Protein AF-A0A482VTW7-F1 (afdb_monomer_lite)

Foldseek 3Di:
DDDDPDPDDDPVNVVVCVVVDDPPQDDPDPPVSVVVVVVVCVVPDDDPDDDDDDDCVCVVVCCVPPPDLDADDLVRLLVVLCVLCPPVPDDSVVLSVLLSVLCVLQVVPPQDRNVVLSVLSSVLCVVPVVVCVVCSPANHAVLVSLVVSLVVLLVVLCVVVVVDPDPDPVVVVVSVVLSVLLLVLLLLLLCQQQDDPVLCVVQVNDNPVCPVSNVVSVSSVQFVAADPVRRTHGPDNLSSLSSPLVVCLVCCVPRVVSCVVPCPDPSNVSSVLSNQCVVCVVPSLSSCVSSVVVVSNVVVVVVVVVVCVVVPPPDPDD

pLDDT: mean 79.57, std 16.92, range [33.12, 98.25]

Sequence (318 aa):
MYRSKHHFVDEMQLFDYENDNDINLITGEPGMGKSILMKKFKNNYFPTFWTILIIVKHHSQYFEEENPIIPFDVDQQRIYIEKRLCGMKKSLNEISAKIRNYITNVQYNDILGIPLQIFMLTELFIQNPEKYEILLKDLFSVAKLFEHFVDEKFNIYFKEKAELMADNNQRKAIIKDIKARRLNSHEYAALVAIFDVKTLKELKIEYEQKFEEIEECFAIGIIIGLTEEKKNKFLHQSYAEYFVATYFRKNLETIGDKIEKIIFQDRFRNIRFMFDQLLADDSLPHLAVIYKNLDIAKTKQEETFYTSHVHGVQDIRF

Secondary structure (DSSP, 8-state):
----SSS---HHHHHHTGGG-------SSTTTHHHHHHHHHHHH---S-------GGGHHHHHHHH---PPPPHHHHHHHHHHHTTT-SS-HHHHHHHHHHHHHHHTT-TTS-HHHHHHHHHHHHHH-HHHHGGGGTS---HHHHHHHHHHHHHHHHHHHHH------HHHHHHHHHHHHHHHHHHHHHHHHHHS-HHHHHHTT---GGGHHHHHGGGGGSSEEEE-TTS-EEESSHHHHHHHHHHHHHHTHHHHHHHHHHHHTSGGGHHHHHHHHHHHSTT-HHHHHHHTT-HHHHHHHHHHHHHHHHHTT------

Structure (mmCIF, N/CA/C/O backbone):
data_AF-A0A482VTW7-F1
#
_entry.id   AF-A0A482VTW7-F1
#
loop_
_atom_site.group_PDB
_atom_site.id
_atom_site.type_symbol
_atom_site.label_atom_id
_atom_site.label_alt_id
_atom_site.label_comp_id
_atom_site.label_asym_id
_atom_site.label_entity_id
_atom_site.label_seq_id
_atom_site.pdbx_PDB_ins_code
_atom_site.Cartn_x
_atom_site.Cartn_y
_atom_site.Cartn_z
_atom_site.occupancy
_atom_site.B_iso_or_equiv
_atom_site.auth_seq_id
_atom_site.auth_comp_id
_atom_site.auth_asym_id
_atom_site.auth_atom_id
_atom_site.pdbx_PDB_model_num
ATOM 1 N N . MET A 1 1 ? -12.026 41.309 -12.505 1.00 50.81 1 MET A N 1
ATOM 2 C CA . MET A 1 1 ? -10.943 41.841 -11.640 1.00 50.81 1 MET A CA 1
ATOM 3 C C . MET A 1 1 ? -11.411 43.150 -11.038 1.00 50.81 1 MET A C 1
ATOM 5 O O . MET A 1 1 ? -11.345 44.195 -11.681 1.00 50.81 1 MET A O 1
ATOM 9 N N . TYR A 1 2 ? -11.949 43.057 -9.829 1.00 47.47 2 TYR A N 1
ATOM 10 C CA . TYR A 1 2 ? -12.430 44.198 -9.065 1.00 47.47 2 TYR A CA 1
ATOM 11 C C . TYR A 1 2 ? -11.275 45.130 -8.654 1.00 47.47 2 TYR A C 1
ATOM 13 O O . TYR A 1 2 ? -10.186 44.678 -8.295 1.00 47.47 2 TYR A O 1
ATOM 21 N N . ARG A 1 3 ? -11.503 46.448 -8.714 1.00 50.44 3 ARG A N 1
ATOM 22 C CA . ARG A 1 3 ? -10.559 47.476 -8.252 1.00 50.44 3 ARG A CA 1
ATOM 23 C C . ARG A 1 3 ? -11.303 48.449 -7.348 1.00 50.44 3 ARG A C 1
ATOM 25 O O . ARG A 1 3 ? -12.044 49.300 -7.839 1.00 50.44 3 ARG A O 1
ATOM 32 N N . SER A 1 4 ? -11.084 48.341 -6.040 1.00 50.59 4 SER A N 1
ATOM 33 C CA . SER A 1 4 ? -11.634 49.307 -5.090 1.00 50.59 4 SER A CA 1
ATOM 34 C C . SER A 1 4 ? -11.051 50.699 -5.348 1.00 50.59 4 SER A C 1
ATOM 36 O O . SER A 1 4 ? -9.849 50.857 -5.576 1.00 50.59 4 SER A O 1
ATOM 38 N N . LYS A 1 5 ? -11.909 51.724 -5.312 1.00 48.06 5 LYS A N 1
ATOM 39 C CA . LYS A 1 5 ? -11.488 53.136 -5.336 1.00 48.06 5 LYS A CA 1
ATOM 40 C C . LYS A 1 5 ? -10.911 53.584 -3.987 1.00 48.06 5 LYS A C 1
ATOM 42 O O . LYS A 1 5 ? -10.237 54.610 -3.919 1.00 48.06 5 LYS A O 1
ATOM 47 N N . HIS A 1 6 ? -11.151 52.813 -2.928 1.00 48.41 6 HIS A N 1
ATOM 48 C CA . HIS A 1 6 ? -10.631 53.051 -1.590 1.00 48.41 6 HIS A CA 1
ATOM 49 C C . HIS A 1 6 ? -9.460 52.101 -1.320 1.00 48.41 6 HIS A C 1
ATOM 51 O O . HIS A 1 6 ? -9.497 50.930 -1.685 1.00 48.41 6 HIS A O 1
ATOM 57 N N . HIS A 1 7 ? -8.386 52.620 -0.720 1.00 44.81 7 HIS A N 1
ATOM 58 C CA . HIS A 1 7 ? -7.090 51.932 -0.603 1.00 44.81 7 HIS A CA 1
ATOM 59 C C . HIS A 1 7 ? -7.094 50.747 0.380 1.00 44.81 7 HIS A C 1
ATOM 61 O O . HIS A 1 7 ? -6.061 50.118 0.583 1.00 44.81 7 HIS A O 1
ATOM 67 N N . PHE A 1 8 ? -8.246 50.440 0.975 1.00 50.84 8 PHE A N 1
ATOM 68 C CA . PHE A 1 8 ? -8.446 49.351 1.915 1.00 50.84 8 PHE A CA 1
ATOM 69 C C . PHE A 1 8 ? -9.792 48.696 1.602 1.00 50.84 8 PHE A C 1
ATOM 71 O O . PHE A 1 8 ? -10.786 49.390 1.384 1.00 50.84 8 PHE A O 1
ATOM 78 N N . VAL A 1 9 ? -9.786 47.371 1.527 1.00 54.81 9 VAL A N 1
ATOM 79 C CA . VAL A 1 9 ? -10.966 46.510 1.419 1.00 54.81 9 VAL A CA 1
ATOM 80 C C . VAL A 1 9 ? -10.892 45.611 2.643 1.00 54.81 9 VAL A C 1
ATOM 82 O O . VAL A 1 9 ? -9.812 45.081 2.922 1.00 54.81 9 VAL A O 1
ATOM 85 N N . ASP A 1 10 ? -11.972 45.512 3.411 1.00 55.84 10 ASP A N 1
ATOM 86 C CA . ASP A 1 10 ? -11.994 44.584 4.542 1.00 55.84 10 ASP A CA 1
ATOM 87 C C . ASP A 1 10 ? -12.135 43.130 4.054 1.00 55.84 10 ASP A C 1
ATOM 89 O O . ASP A 1 10 ? -12.487 42.867 2.904 1.00 55.84 10 ASP A O 1
ATOM 93 N N . GLU A 1 11 ? -11.791 42.170 4.909 1.00 49.25 11 GLU A N 1
ATOM 94 C CA . GLU A 1 11 ? -11.801 40.752 4.540 1.00 49.25 11 GLU A CA 1
ATOM 95 C C . GLU A 1 11 ? -13.206 40.246 4.175 1.00 49.25 11 GLU A C 1
ATOM 97 O O . GLU A 1 11 ? -13.330 39.414 3.283 1.00 49.25 11 GLU A O 1
ATOM 102 N N . MET A 1 12 ? -14.267 40.784 4.787 1.00 58.88 12 MET A N 1
ATOM 103 C CA . MET A 1 12 ? -15.650 40.383 4.496 1.00 58.88 12 MET A CA 1
ATOM 104 C C . MET A 1 12 ? -16.095 40.880 3.118 1.00 58.88 12 MET A C 1
ATOM 106 O O . MET A 1 12 ? -16.698 40.130 2.354 1.00 58.88 12 MET A O 1
ATOM 110 N N . GLN A 1 13 ? -15.683 42.091 2.744 1.00 60.47 13 GLN A N 1
ATOM 111 C CA . GLN A 1 13 ? -15.916 42.663 1.421 1.00 60.47 13 GLN A CA 1
ATOM 112 C C . GLN A 1 13 ? -15.246 41.859 0.305 1.00 60.47 13 GLN A C 1
ATOM 114 O O . GLN A 1 13 ? -15.704 41.935 -0.827 1.00 60.47 13 GLN A O 1
ATOM 119 N N . LEU A 1 14 ? -14.175 41.098 0.569 1.00 57.88 14 LEU A N 1
ATOM 120 C CA . LEU A 1 14 ? -13.576 40.226 -0.452 1.00 57.88 14 LEU A CA 1
ATOM 121 C C . LEU A 1 14 ? -14.521 39.092 -0.869 1.00 57.88 14 LEU A C 1
ATOM 123 O O . LEU A 1 14 ? -14.536 38.736 -2.047 1.00 57.88 14 LEU A O 1
ATOM 127 N N . PHE A 1 15 ? -15.311 38.561 0.067 1.00 57.72 15 PHE A N 1
ATOM 128 C CA . PHE A 1 15 ? -16.265 37.480 -0.194 1.00 57.72 15 PHE A CA 1
ATOM 129 C C . PHE A 1 15 ? -17.523 37.974 -0.917 1.00 57.72 15 PHE A C 1
ATOM 131 O O . PHE A 1 15 ? -18.073 37.256 -1.746 1.00 57.72 15 PHE A O 1
ATOM 138 N N . ASP A 1 16 ? -17.925 39.230 -0.707 1.00 64.81 16 ASP A N 1
ATOM 139 C CA . ASP A 1 16 ? -19.071 39.825 -1.412 1.00 64.81 16 ASP A CA 1
ATOM 140 C C . ASP A 1 16 ? -18.863 39.923 -2.939 1.00 64.81 16 ASP A C 1
ATOM 142 O O . ASP A 1 16 ? -19.831 40.012 -3.695 1.00 64.81 16 ASP A O 1
ATOM 146 N N . TYR A 1 17 ? -17.609 39.871 -3.411 1.00 59.81 17 TYR A N 1
ATOM 147 C CA . TYR A 1 17 ? -17.255 39.896 -4.837 1.00 59.81 17 TYR A CA 1
ATOM 148 C C . TYR A 1 17 ? -16.836 38.526 -5.397 1.00 59.81 17 TYR A C 1
ATOM 150 O O . TYR A 1 17 ? -16.181 38.483 -6.444 1.00 59.81 17 TYR A O 1
ATOM 158 N N . GLU A 1 18 ? -17.153 37.418 -4.719 1.00 56.44 18 GLU A N 1
ATOM 159 C CA . GLU A 1 18 ? -16.765 36.060 -5.140 1.00 56.44 18 GLU A CA 1
ATOM 160 C C . GLU A 1 18 ? -17.233 35.751 -6.575 1.00 56.44 18 GLU A C 1
ATOM 162 O O . GLU A 1 18 ? -16.428 35.338 -7.405 1.00 56.44 18 GLU A O 1
ATOM 167 N N . ASN A 1 19 ? -18.473 36.112 -6.923 1.00 57.09 19 ASN A N 1
ATOM 168 C CA . ASN A 1 19 ? -19.051 35.868 -8.255 1.00 57.09 19 ASN A CA 1
ATOM 169 C C . ASN A 1 19 ? -18.478 36.755 -9.386 1.00 57.09 19 ASN A C 1
ATOM 171 O O . ASN A 1 19 ? -18.694 36.469 -10.561 1.00 57.09 19 ASN A O 1
ATOM 175 N N . ASP A 1 20 ? -17.758 37.834 -9.056 1.00 56.31 20 ASP A N 1
ATOM 176 C CA . ASP A 1 20 ? -17.207 38.795 -10.031 1.00 56.31 20 ASP A CA 1
ATOM 177 C C . ASP A 1 20 ? -15.690 38.611 -10.271 1.00 56.31 20 ASP A C 1
ATOM 179 O O . ASP A 1 20 ? -15.070 39.324 -11.082 1.00 56.31 20 ASP A O 1
ATOM 183 N N . ASN A 1 21 ? -15.053 37.683 -9.545 1.00 54.56 21 ASN A N 1
ATOM 184 C CA . ASN A 1 21 ? -13.596 37.528 -9.485 1.00 54.56 21 ASN A CA 1
ATOM 185 C C . ASN A 1 21 ? -13.095 36.123 -9.849 1.00 54.56 21 ASN A C 1
ATOM 187 O O . ASN A 1 21 ? -12.053 35.692 -9.352 1.00 54.56 21 ASN A O 1
ATOM 191 N N . ASP A 1 22 ? -13.745 35.464 -10.803 1.00 49.66 22 ASP A N 1
ATOM 192 C CA . ASP A 1 22 ? -13.269 34.191 -11.344 1.00 49.66 22 ASP A CA 1
ATOM 193 C C . ASP A 1 22 ? -12.003 34.373 -12.193 1.00 49.66 22 ASP A C 1
ATOM 195 O O . ASP A 1 22 ? -12.027 34.543 -13.415 1.00 49.66 22 ASP A O 1
ATOM 199 N N . ILE A 1 23 ? -10.844 34.327 -11.538 1.00 51.16 23 ILE A N 1
ATOM 200 C CA . ILE A 1 23 ? -9.582 34.023 -12.207 1.00 51.16 23 ILE A CA 1
ATOM 201 C C . ILE A 1 23 ? -9.289 32.547 -11.958 1.00 51.16 23 ILE A C 1
ATOM 203 O O . ILE A 1 23 ? -8.626 32.181 -10.989 1.00 51.16 23 ILE A O 1
ATOM 207 N N . ASN A 1 24 ? -9.741 31.700 -12.881 1.00 44.00 24 ASN A N 1
ATOM 208 C CA . ASN A 1 24 ? -9.327 30.302 -12.928 1.00 44.00 24 ASN A CA 1
ATOM 209 C C . ASN A 1 24 ? -7.842 30.226 -13.302 1.00 44.00 24 ASN A C 1
ATOM 211 O O . ASN A 1 24 ? -7.451 30.436 -14.455 1.00 44.00 24 ASN A O 1
ATOM 215 N N . LEU A 1 25 ? -6.990 29.967 -12.310 1.00 46.44 25 LEU A N 1
ATOM 216 C CA . LEU A 1 25 ? -5.557 29.807 -12.513 1.00 46.44 25 LEU A CA 1
ATOM 217 C C . LEU A 1 25 ? -5.219 28.333 -12.763 1.00 46.44 25 LEU A C 1
ATOM 219 O O . LEU A 1 25 ? -4.811 27.613 -11.857 1.00 46.44 25 LEU A O 1
ATOM 223 N N . ILE A 1 26 ? -5.361 27.882 -14.007 1.00 42.56 26 ILE A N 1
ATOM 224 C CA . ILE A 1 26 ? -4.923 26.540 -14.403 1.00 42.56 26 ILE A CA 1
ATOM 225 C C . ILE A 1 26 ? -3.421 26.600 -14.690 1.00 42.56 26 ILE A C 1
ATOM 227 O O . ILE A 1 26 ? -2.976 27.274 -15.622 1.00 42.56 26 ILE A O 1
ATOM 231 N N . THR A 1 27 ? -2.616 25.919 -13.877 1.00 42.25 27 THR A N 1
ATOM 232 C CA . THR A 1 27 ? -1.160 25.871 -14.055 1.00 42.25 27 THR A CA 1
ATOM 233 C C . THR A 1 27 ? -0.772 24.485 -14.547 1.00 42.25 27 THR A C 1
ATOM 235 O O . THR A 1 27 ? -0.817 23.530 -13.779 1.00 42.25 27 THR A O 1
ATOM 238 N N . GLY A 1 28 ? -0.388 24.378 -15.820 1.00 33.12 28 GLY A N 1
ATOM 239 C CA . GLY A 1 28 ? -0.027 23.099 -16.445 1.00 33.12 28 GLY A CA 1
ATOM 240 C C . GLY A 1 28 ? 1.242 22.443 -15.886 1.00 33.12 28 GLY A C 1
ATOM 241 O O . GLY A 1 28 ? 1.443 21.255 -16.100 1.00 33.12 28 GLY A O 1
ATOM 242 N N . GLU A 1 29 ? 2.082 23.181 -15.147 1.00 41.81 29 GLU A N 1
ATOM 243 C CA . GLU A 1 29 ? 3.309 22.646 -14.545 1.00 41.81 29 GLU A CA 1
ATOM 244 C C . GLU A 1 29 ? 3.496 23.095 -13.079 1.00 41.81 29 GLU A C 1
ATOM 246 O O . GLU A 1 29 ? 3.458 24.305 -12.792 1.00 41.81 29 GLU A O 1
ATOM 251 N N . PRO A 1 30 ? 3.751 22.156 -12.139 1.00 43.28 30 PRO A N 1
ATOM 252 C CA . PRO A 1 30 ? 4.074 22.474 -10.751 1.00 43.28 30 PRO A CA 1
ATOM 253 C C . PRO A 1 30 ? 5.281 23.418 -10.659 1.00 43.28 30 PRO A C 1
ATOM 255 O O . PRO A 1 30 ? 6.341 23.155 -11.220 1.00 43.28 30 PRO A O 1
ATOM 258 N N . GLY A 1 31 ? 5.128 24.530 -9.937 1.00 48.03 31 GLY A N 1
ATOM 259 C CA . GLY A 1 31 ? 6.205 25.497 -9.682 1.00 48.03 31 GLY A CA 1
ATOM 260 C C . GLY A 1 31 ? 6.302 26.672 -10.665 1.00 48.03 31 GLY A C 1
ATOM 261 O O . GLY A 1 31 ? 6.864 27.706 -10.303 1.00 48.03 31 GLY A O 1
ATOM 262 N N . MET A 1 32 ? 5.695 26.597 -11.857 1.00 47.69 32 MET A N 1
ATOM 263 C CA . MET A 1 32 ? 5.722 27.706 -12.832 1.00 47.69 32 MET A CA 1
ATOM 264 C C . MET A 1 32 ? 4.547 28.680 -12.704 1.00 47.69 32 MET A C 1
ATOM 266 O O . MET A 1 32 ? 4.688 29.866 -13.021 1.00 47.69 32 MET A O 1
ATOM 270 N N . GLY A 1 33 ? 3.410 28.212 -12.184 1.00 61.19 33 GLY A N 1
ATOM 271 C CA . GLY A 1 33 ? 2.190 29.009 -12.046 1.00 61.19 33 GLY A CA 1
ATOM 272 C C . GLY A 1 33 ? 2.385 30.317 -11.283 1.00 61.19 33 GLY A C 1
ATOM 273 O O . GLY A 1 33 ? 1.955 31.377 -11.733 1.00 61.19 33 GLY A O 1
ATOM 274 N N . LYS A 1 34 ? 3.136 30.260 -10.177 1.00 63.44 34 LYS A N 1
ATOM 275 C CA . LYS A 1 34 ? 3.455 31.424 -9.343 1.00 63.44 34 LYS A CA 1
ATOM 276 C C . LYS A 1 34 ? 4.232 32.487 -10.124 1.00 63.44 34 LYS A C 1
ATOM 278 O O . LYS A 1 34 ? 3.865 33.655 -10.100 1.00 63.44 34 LYS A O 1
ATOM 283 N N . SER A 1 35 ? 5.287 32.101 -10.840 1.00 63.69 35 SER A N 1
ATOM 284 C CA . SER A 1 35 ? 6.145 33.047 -11.568 1.00 63.69 35 SER A CA 1
ATOM 285 C C . SER A 1 35 ? 5.424 33.694 -12.751 1.00 63.69 35 SER A C 1
ATOM 287 O O . SER A 1 35 ? 5.572 34.896 -12.975 1.00 63.69 35 SER A O 1
ATOM 289 N N . ILE A 1 36 ? 4.605 32.924 -13.476 1.00 66.25 36 ILE A N 1
ATOM 290 C CA . ILE A 1 36 ? 3.793 33.430 -14.593 1.00 66.25 36 ILE A CA 1
ATOM 291 C C . ILE A 1 36 ? 2.720 34.395 -14.080 1.00 66.25 36 ILE A C 1
ATOM 293 O O . ILE A 1 36 ? 2.592 35.499 -14.615 1.00 66.25 36 ILE A O 1
ATOM 297 N N . LEU A 1 37 ? 2.008 34.021 -13.012 1.00 69.19 37 LEU A N 1
ATOM 298 C CA . LEU A 1 37 ? 1.004 34.870 -12.370 1.00 69.19 37 LEU A CA 1
ATOM 299 C C . LEU A 1 37 ? 1.618 36.192 -11.895 1.00 69.19 37 LEU A C 1
ATOM 301 O O . LEU A 1 37 ? 1.132 37.267 -12.244 1.00 69.19 37 LEU A O 1
ATOM 305 N N . MET A 1 38 ? 2.748 36.124 -11.189 1.00 69.56 38 MET A N 1
ATOM 306 C CA . MET A 1 38 ? 3.453 37.310 -10.697 1.00 69.56 38 MET A CA 1
ATOM 307 C C . MET A 1 38 ? 3.978 38.196 -11.833 1.00 69.56 38 MET A C 1
ATOM 309 O O . MET A 1 38 ? 3.925 39.420 -11.724 1.00 69.56 38 MET A O 1
ATOM 313 N N . LYS A 1 39 ? 4.464 37.615 -12.940 1.00 72.94 39 LYS A N 1
ATOM 314 C CA . LYS A 1 39 ? 4.909 38.378 -14.120 1.00 72.94 39 LYS A CA 1
ATOM 315 C C . LYS A 1 39 ? 3.736 39.087 -14.800 1.00 72.94 39 LYS A C 1
ATOM 317 O O . LYS A 1 39 ? 3.859 40.252 -15.169 1.00 72.94 39 LYS A O 1
ATOM 322 N N . LYS A 1 40 ? 2.588 38.413 -14.918 1.00 71.31 40 LYS A N 1
ATOM 323 C CA . LYS A 1 40 ? 1.358 38.994 -15.474 1.00 71.31 40 LYS A CA 1
ATOM 324 C C . LYS A 1 40 ? 0.831 40.130 -14.596 1.00 71.31 40 LYS A C 1
ATOM 326 O O . LYS A 1 40 ? 0.420 41.153 -15.137 1.00 71.31 40 LYS A O 1
ATOM 331 N N . PHE A 1 41 ? 0.898 39.984 -13.271 1.00 69.19 41 PHE A N 1
ATOM 332 C CA . PHE A 1 41 ? 0.524 41.054 -12.349 1.00 69.19 41 PHE A CA 1
ATOM 333 C C . PHE A 1 41 ? 1.461 42.263 -12.437 1.00 69.19 41 PHE A C 1
ATOM 335 O O . PHE A 1 41 ? 0.973 43.379 -12.580 1.00 69.19 41 PHE A O 1
ATOM 342 N N . LYS A 1 42 ? 2.784 42.045 -12.450 1.00 71.94 42 LYS A N 1
ATOM 343 C CA . LYS A 1 42 ? 3.793 43.115 -12.581 1.00 71.94 42 LYS A CA 1
ATOM 344 C C . LYS A 1 42 ? 3.671 43.924 -13.873 1.00 71.94 42 LYS A C 1
ATOM 346 O O . LYS A 1 42 ? 3.884 45.128 -13.851 1.00 71.94 42 LYS A O 1
ATOM 351 N N . ASN A 1 43 ? 3.369 43.265 -14.990 1.00 76.00 43 ASN A N 1
ATOM 352 C CA . ASN A 1 43 ? 3.354 43.922 -16.299 1.00 76.00 43 ASN A CA 1
ATOM 353 C C . ASN A 1 43 ? 2.063 44.701 -16.576 1.00 76.00 43 ASN A C 1
ATOM 355 O O . ASN A 1 43 ? 2.092 45.656 -17.344 1.00 76.00 43 ASN A O 1
ATOM 359 N N . ASN A 1 44 ? 0.940 44.280 -15.989 1.00 69.25 44 ASN A N 1
ATOM 360 C CA . ASN A 1 44 ? -0.376 44.826 -16.327 1.00 69.25 44 ASN A CA 1
ATOM 361 C C . ASN A 1 44 ? -0.965 45.728 -15.237 1.00 69.25 44 ASN A C 1
ATOM 363 O O . ASN A 1 44 ? -1.941 46.431 -15.494 1.00 69.25 44 ASN A O 1
ATOM 367 N N . TYR A 1 45 ? -0.397 45.720 -14.028 1.00 63.44 45 TYR A N 1
ATOM 368 C CA . TYR A 1 45 ? -0.928 46.476 -12.901 1.00 63.44 45 TYR A CA 1
ATOM 369 C C . TYR A 1 45 ? 0.205 47.126 -12.105 1.00 63.44 45 TYR A C 1
ATOM 371 O O . TYR A 1 45 ? 1.189 46.477 -11.762 1.00 63.44 45 TYR A O 1
ATOM 379 N N . PHE A 1 46 ? 0.022 48.396 -11.739 1.00 58.22 46 PHE A N 1
ATOM 380 C CA . PHE A 1 46 ? 0.891 49.109 -10.801 1.00 58.22 46 PHE A CA 1
ATOM 381 C C . PHE A 1 46 ? 0.225 49.210 -9.421 1.00 58.22 46 PHE A C 1
ATOM 383 O O . PHE A 1 46 ? -0.576 50.124 -9.206 1.00 58.22 46 PHE A O 1
ATOM 390 N N . PRO A 1 47 ? 0.522 48.292 -8.486 1.00 56.66 47 PRO A N 1
ATOM 391 C CA . PRO A 1 47 ? 0.234 48.554 -7.081 1.00 56.66 47 PRO A CA 1
ATOM 392 C C . PRO A 1 47 ? 1.421 48.263 -6.151 1.00 56.66 47 PRO A C 1
ATOM 394 O O . PRO A 1 47 ? 2.348 47.522 -6.474 1.00 56.66 47 PRO A O 1
ATOM 397 N N . THR A 1 48 ? 1.352 48.843 -4.956 1.00 59.78 48 THR A N 1
ATOM 398 C CA . THR A 1 48 ? 2.286 48.641 -3.841 1.00 59.78 48 THR A CA 1
ATOM 399 C C . THR A 1 48 ? 2.052 47.330 -3.069 1.00 59.78 48 THR A C 1
ATOM 401 O O . THR A 1 48 ? 2.939 46.929 -2.321 1.00 59.78 48 THR A O 1
ATOM 404 N N . PHE A 1 49 ? 0.920 46.629 -3.258 1.00 54.84 49 PHE A N 1
ATOM 405 C CA . PHE A 1 49 ? 0.641 45.298 -2.684 1.00 54.84 49 PHE A CA 1
ATOM 406 C C . PHE A 1 49 ? -0.430 44.514 -3.477 1.00 54.84 49 PHE A C 1
ATOM 408 O O . PHE A 1 49 ? -1.283 45.109 -4.137 1.00 54.84 49 PHE A O 1
ATOM 415 N N . TRP A 1 50 ? -0.385 43.176 -3.400 1.00 61.31 50 TRP A N 1
ATOM 416 C CA . TRP A 1 50 ? -1.389 42.249 -3.944 1.00 61.31 50 TRP A CA 1
ATOM 417 C C . TRP A 1 50 ? -1.838 41.271 -2.854 1.00 61.31 50 TRP A C 1
ATOM 419 O O . TRP A 1 50 ? -0.988 40.687 -2.183 1.00 61.31 50 TRP A O 1
ATOM 429 N N . THR A 1 51 ? -3.145 41.031 -2.745 1.00 54.22 51 THR A N 1
ATOM 430 C CA . THR A 1 51 ? -3.715 39.950 -1.927 1.00 54.22 51 THR A CA 1
ATOM 431 C C . THR A 1 51 ? -4.320 38.915 -2.866 1.00 54.22 51 THR A C 1
ATOM 433 O O . THR A 1 51 ? -5.127 39.262 -3.726 1.00 54.22 51 THR A O 1
ATOM 436 N N . ILE A 1 52 ? -3.897 37.658 -2.738 1.00 63.12 52 ILE A N 1
ATOM 437 C CA . ILE A 1 52 ? -4.410 36.537 -3.533 1.00 63.12 52 ILE A CA 1
ATOM 438 C C . ILE A 1 52 ? -5.098 35.586 -2.561 1.00 63.12 52 ILE A C 1
ATOM 440 O O . ILE A 1 52 ? -4.430 34.975 -1.728 1.00 63.12 52 ILE A O 1
ATOM 444 N N . LEU A 1 53 ? -6.419 35.466 -2.674 1.00 54.41 53 LEU A N 1
ATOM 445 C CA . LEU A 1 53 ? -7.192 34.462 -1.954 1.00 54.41 53 LEU A CA 1
ATOM 446 C C . LEU A 1 53 ? -7.214 33.183 -2.796 1.00 54.41 53 LEU A C 1
ATOM 448 O O . LEU A 1 53 ? -7.722 33.184 -3.914 1.00 54.41 53 LEU A O 1
ATOM 452 N N . ILE A 1 54 ? -6.618 32.105 -2.286 1.00 59.22 54 ILE A N 1
ATOM 453 C CA . ILE A 1 54 ? -6.637 30.794 -2.944 1.00 59.22 54 ILE A CA 1
ATOM 454 C C . ILE A 1 54 ? -7.660 29.930 -2.216 1.00 59.22 54 ILE A C 1
ATOM 456 O O . ILE A 1 54 ? -7.391 29.418 -1.129 1.00 59.22 54 ILE A O 1
ATOM 460 N N . ILE A 1 55 ? -8.833 29.758 -2.822 1.00 52.31 55 ILE A N 1
ATOM 461 C CA . ILE A 1 55 ? -9.886 28.897 -2.285 1.00 52.31 55 ILE A CA 1
ATOM 462 C C . ILE A 1 55 ? -9.619 27.465 -2.759 1.00 52.31 55 ILE A C 1
ATOM 464 O O . ILE A 1 55 ? -10.001 27.056 -3.850 1.00 52.31 55 ILE A O 1
ATOM 468 N N . VAL A 1 56 ? -8.922 26.685 -1.929 1.00 51.56 56 VAL A N 1
ATOM 469 C CA . VAL A 1 56 ? -8.542 25.292 -2.249 1.00 51.56 56 VAL A CA 1
ATOM 470 C C . VAL A 1 56 ? -9.737 24.330 -2.142 1.00 51.56 56 VAL A C 1
ATOM 472 O O . VAL A 1 56 ? -9.672 23.209 -2.641 1.00 51.56 56 VAL A O 1
ATOM 475 N N . LYS A 1 57 ? -10.847 24.763 -1.524 1.00 46.03 57 LYS A N 1
ATOM 476 C CA . LYS A 1 57 ? -12.025 23.922 -1.251 1.00 46.03 57 LYS A CA 1
ATOM 477 C C . LYS A 1 57 ? -12.652 23.306 -2.507 1.00 46.03 57 LYS A C 1
ATOM 479 O O . LYS A 1 57 ? -13.057 22.153 -2.451 1.00 46.03 57 LYS A O 1
ATOM 484 N N . HIS A 1 58 ? -12.644 24.010 -3.639 1.00 49.78 58 HIS A N 1
ATOM 485 C CA . HIS A 1 58 ? -13.199 23.501 -4.904 1.00 49.78 58 HIS A CA 1
ATOM 486 C C . HIS A 1 58 ? -12.170 22.797 -5.795 1.00 49.78 58 HIS A C 1
ATOM 488 O O . HIS A 1 58 ? -12.528 22.152 -6.777 1.00 49.78 58 HIS A O 1
ATOM 494 N N . HIS A 1 59 ? -10.883 22.883 -5.449 1.00 51.09 59 HIS A N 1
ATOM 495 C CA . HIS A 1 59 ? -9.817 22.319 -6.268 1.00 51.09 59 HIS A CA 1
ATOM 496 C C . HIS A 1 59 ? -9.874 20.789 -6.257 1.00 51.09 59 HIS A C 1
ATOM 498 O O . HIS A 1 59 ? -9.797 20.174 -7.308 1.00 51.09 59 HIS A O 1
ATOM 504 N N . SER A 1 60 ? -10.050 20.152 -5.095 1.00 44.91 60 SER A N 1
ATOM 505 C CA . SER A 1 60 ? -10.115 18.683 -5.015 1.00 44.91 60 SER A CA 1
ATOM 506 C C . SER A 1 60 ? -11.301 18.105 -5.795 1.00 44.91 60 SER A C 1
ATOM 508 O O . SER A 1 60 ? -11.110 17.159 -6.550 1.00 44.91 60 SER A O 1
ATOM 510 N N . GLN A 1 61 ? -12.473 18.736 -5.695 1.00 45.53 61 GLN A N 1
ATOM 511 C CA . GLN A 1 61 ? -13.697 18.299 -6.371 1.00 45.53 61 GLN A CA 1
ATOM 512 C C . GLN A 1 61 ? -13.580 18.384 -7.906 1.00 45.53 61 GLN A C 1
ATOM 514 O O . GLN A 1 61 ? -13.961 17.455 -8.608 1.00 45.53 61 GLN A O 1
ATOM 519 N N . TYR A 1 62 ? -12.937 19.438 -8.428 1.00 47.81 62 TYR A N 1
ATOM 520 C CA . TYR A 1 62 ? -12.650 19.586 -9.862 1.00 47.81 62 TYR A CA 1
ATOM 521 C C . TYR A 1 62 ? -11.752 18.465 -10.424 1.00 47.81 62 TYR A C 1
ATOM 523 O O . TYR A 1 62 ? -11.960 18.000 -11.543 1.00 47.81 62 TYR A O 1
ATOM 531 N N . PHE A 1 63 ? -10.757 17.997 -9.663 1.00 47.28 63 PHE A N 1
ATOM 532 C CA . PHE A 1 63 ? -9.907 16.881 -10.104 1.00 47.28 63 PHE A CA 1
ATOM 533 C C . PHE A 1 63 ? -10.582 15.517 -9.937 1.00 47.28 63 PHE A C 1
ATOM 535 O O . PHE A 1 63 ? -10.308 14.620 -10.727 1.00 47.28 63 PHE A O 1
ATOM 542 N N . GLU A 1 64 ? -11.455 15.357 -8.945 1.00 47.06 64 GLU A N 1
ATOM 543 C CA . GLU A 1 64 ? -12.199 14.112 -8.727 1.00 47.06 64 GLU A CA 1
ATOM 544 C C . GLU A 1 64 ? -13.282 13.884 -9.795 1.00 47.06 64 GLU A C 1
ATOM 546 O O . GLU A 1 64 ? -13.458 12.750 -10.239 1.00 47.06 64 GLU A O 1
ATOM 551 N N . GLU A 1 65 ? -13.969 14.942 -10.240 1.00 47.56 65 GLU A N 1
ATOM 552 C CA . GLU A 1 65 ? -15.101 14.831 -11.172 1.00 47.56 65 GLU A CA 1
ATOM 553 C C . GLU A 1 65 ? -14.704 14.992 -12.652 1.00 47.56 65 GLU A C 1
ATOM 555 O O . GLU A 1 65 ? -15.247 14.286 -13.502 1.00 47.56 65 GLU A O 1
ATOM 560 N N . GLU A 1 66 ? -13.738 15.859 -12.987 1.00 42.91 66 GLU A N 1
ATOM 561 C CA . GLU A 1 66 ? -13.434 16.194 -14.394 1.00 42.91 66 GLU A CA 1
ATOM 562 C C . GLU A 1 66 ? -12.114 15.616 -14.929 1.00 42.91 66 GLU A C 1
ATOM 564 O O . GLU A 1 66 ? -11.868 15.653 -16.134 1.00 42.91 66 GLU A O 1
ATOM 569 N N . ASN A 1 67 ? -11.251 15.063 -14.070 1.00 46.66 67 ASN A N 1
ATOM 570 C CA . ASN A 1 67 ? -9.950 14.528 -14.480 1.00 46.66 67 ASN A CA 1
ATOM 571 C C . ASN A 1 67 ? -9.673 13.182 -13.799 1.00 46.66 67 ASN A C 1
ATOM 573 O O . ASN A 1 67 ? -8.850 13.128 -12.879 1.00 46.66 67 ASN A O 1
ATOM 577 N N . PRO A 1 68 ? -10.312 12.077 -14.246 1.00 56.94 68 PRO A N 1
ATOM 578 C CA . PRO A 1 68 ? -9.944 10.754 -13.758 1.00 56.94 68 PRO A CA 1
ATOM 579 C C . PRO A 1 68 ? -8.431 10.596 -13.896 1.00 56.94 68 PRO A C 1
ATOM 581 O O . PRO A 1 68 ? -7.863 10.992 -14.912 1.00 56.94 68 PRO A O 1
ATOM 584 N N . ILE A 1 69 ? -7.762 10.065 -12.870 1.00 60.94 69 ILE A N 1
ATOM 585 C CA . ILE A 1 69 ? -6.314 9.842 -12.911 1.00 60.94 69 ILE A CA 1
ATOM 586 C C . ILE A 1 69 ? -6.037 8.858 -14.049 1.00 60.94 69 ILE A C 1
ATOM 588 O O . ILE A 1 69 ? -6.177 7.646 -13.885 1.00 60.94 69 ILE A O 1
ATOM 592 N N . ILE A 1 70 ? -5.678 9.389 -15.218 1.00 71.25 70 ILE A N 1
ATOM 593 C CA . ILE A 1 70 ? -5.378 8.582 -16.393 1.00 71.25 70 ILE A CA 1
ATOM 594 C C . ILE A 1 70 ? -4.022 7.920 -16.134 1.00 71.25 70 ILE A C 1
ATOM 596 O O . ILE A 1 70 ? -3.047 8.620 -15.828 1.00 71.25 70 ILE A O 1
ATOM 600 N N . PRO A 1 71 ? -3.930 6.583 -16.212 1.00 74.88 71 PRO A N 1
ATOM 601 C CA . PRO A 1 71 ? -2.650 5.908 -16.118 1.00 74.88 71 PRO A CA 1
ATOM 602 C C . PRO A 1 71 ? -1.704 6.427 -17.204 1.00 74.88 71 PRO A C 1
ATOM 604 O O . PRO A 1 71 ? -2.128 6.668 -18.332 1.00 74.88 71 PRO A O 1
ATOM 607 N N . PHE A 1 72 ? -0.421 6.588 -16.877 1.00 82.25 72 PHE A N 1
ATOM 608 C CA . PHE A 1 72 ? 0.556 6.986 -17.885 1.00 82.25 72 PHE A CA 1
ATOM 609 C C . PHE A 1 72 ? 0.610 5.954 -19.011 1.00 82.25 72 PHE A C 1
ATOM 611 O O . PHE A 1 72 ? 0.749 4.757 -18.739 1.00 82.25 72 PHE A O 1
ATOM 618 N N . ASP A 1 73 ? 0.567 6.419 -20.258 1.00 85.69 73 ASP A N 1
ATOM 619 C CA . ASP A 1 73 ? 0.920 5.578 -21.399 1.00 85.69 73 ASP A CA 1
ATOM 620 C C . ASP A 1 73 ? 2.412 5.195 -21.356 1.00 85.69 73 ASP A C 1
ATOM 622 O O . ASP A 1 73 ? 3.198 5.733 -20.572 1.00 85.69 73 ASP A O 1
ATOM 626 N N . VAL A 1 74 ? 2.827 4.239 -22.187 1.00 84.69 74 VAL A N 1
ATOM 627 C CA . VAL A 1 74 ? 4.201 3.703 -22.170 1.00 84.69 74 VAL A CA 1
ATOM 628 C C . VAL A 1 74 ? 5.263 4.799 -22.361 1.00 84.69 74 VAL A C 1
ATOM 630 O O . VAL A 1 74 ? 6.316 4.754 -21.716 1.00 84.69 74 VAL A O 1
ATOM 633 N N . ASP A 1 75 ? 4.994 5.803 -23.197 1.00 88.44 75 ASP A N 1
ATOM 634 C CA . ASP A 1 75 ? 5.920 6.908 -23.444 1.00 88.44 75 ASP A CA 1
ATOM 635 C C . ASP A 1 75 ? 5.960 7.888 -22.271 1.00 88.44 75 ASP A C 1
ATOM 637 O O . ASP A 1 75 ? 7.042 8.299 -21.846 1.00 88.44 75 ASP A O 1
ATOM 641 N N . GLN A 1 76 ? 4.809 8.208 -21.686 1.00 88.94 76 GLN A N 1
ATOM 642 C CA . GLN A 1 76 ? 4.706 9.022 -20.478 1.00 88.94 76 GLN A CA 1
ATOM 643 C C . GLN A 1 76 ? 5.427 8.362 -19.300 1.00 88.94 76 GLN A C 1
ATOM 645 O O . GLN A 1 76 ? 6.187 9.033 -18.596 1.00 88.94 76 GLN A O 1
ATOM 650 N N . GLN A 1 77 ? 5.264 7.047 -19.112 1.00 87.50 77 GLN A N 1
ATOM 651 C CA . GLN A 1 77 ? 5.991 6.283 -18.094 1.00 87.50 77 GLN A CA 1
ATOM 652 C C . GLN A 1 77 ? 7.500 6.404 -18.311 1.00 87.50 77 GLN A C 1
ATOM 654 O O . GLN A 1 77 ? 8.240 6.721 -17.378 1.00 87.50 77 GLN A O 1
ATOM 659 N N . ARG A 1 78 ? 7.960 6.196 -19.552 1.00 88.81 78 ARG A N 1
ATOM 660 C CA . ARG A 1 78 ? 9.374 6.303 -19.924 1.00 88.81 78 ARG A CA 1
ATOM 661 C C . ARG A 1 78 ? 9.930 7.694 -19.625 1.00 88.81 78 ARG A C 1
ATOM 663 O O . ARG A 1 78 ? 10.921 7.791 -18.905 1.00 88.81 78 ARG A O 1
ATOM 670 N N . ILE A 1 79 ? 9.273 8.747 -20.114 1.00 90.94 79 ILE A N 1
ATOM 671 C CA . ILE A 1 79 ? 9.686 10.144 -19.912 1.00 90.94 79 ILE A CA 1
ATOM 672 C C . ILE A 1 79 ? 9.731 10.481 -18.419 1.00 90.94 79 ILE A C 1
ATOM 674 O O . ILE A 1 79 ? 10.684 11.105 -17.950 1.00 90.94 79 ILE A O 1
ATOM 678 N N . TYR A 1 80 ? 8.723 10.060 -17.652 1.00 91.00 80 TYR A N 1
ATOM 679 C CA . TYR A 1 80 ? 8.658 10.329 -16.219 1.00 91.00 80 TYR A CA 1
ATOM 680 C C . TYR A 1 80 ? 9.795 9.640 -15.450 1.00 91.00 80 TYR A C 1
ATOM 682 O O . TYR A 1 80 ? 10.459 10.285 -14.634 1.00 91.00 80 TYR A O 1
ATOM 690 N N . ILE A 1 81 ? 10.056 8.358 -15.736 1.00 90.94 81 ILE A N 1
ATOM 691 C CA . ILE A 1 81 ? 11.154 7.590 -15.125 1.00 90.94 81 ILE A CA 1
ATOM 692 C C . ILE A 1 81 ? 12.506 8.225 -15.472 1.00 90.94 81 ILE A C 1
ATOM 694 O O . ILE A 1 81 ? 13.296 8.507 -14.571 1.00 90.94 81 ILE A O 1
ATOM 698 N N . GLU A 1 82 ? 12.754 8.507 -16.756 1.00 91.06 82 GLU A N 1
ATOM 699 C CA . GLU A 1 82 ? 14.001 9.121 -17.234 1.00 91.06 82 GLU A CA 1
ATOM 700 C C . GLU A 1 82 ? 14.240 10.488 -16.580 1.00 91.06 82 GLU A C 1
ATOM 702 O O . GLU A 1 82 ? 15.344 10.773 -16.113 1.00 91.06 82 GLU A O 1
ATOM 707 N N . LYS A 1 83 ? 13.195 11.320 -16.478 1.00 92.25 83 LYS A N 1
ATOM 708 C CA . LYS A 1 83 ? 13.277 12.639 -15.839 1.00 92.25 83 LYS A CA 1
ATOM 709 C C . LYS A 1 83 ? 13.587 12.536 -14.347 1.00 92.25 83 LYS A C 1
ATOM 711 O O . LYS A 1 83 ? 14.413 13.304 -13.858 1.00 92.25 83 LYS A O 1
ATOM 716 N N . ARG A 1 84 ? 12.946 11.614 -13.618 1.00 92.00 84 ARG A N 1
ATOM 717 C CA . ARG A 1 84 ? 13.160 11.449 -12.167 1.00 92.00 84 ARG A CA 1
ATOM 718 C C . ARG A 1 84 ? 14.530 10.887 -11.823 1.00 92.00 84 ARG A C 1
ATOM 720 O O . ARG A 1 84 ? 15.118 11.300 -10.831 1.00 92.00 84 ARG A O 1
ATOM 727 N N . LEU A 1 85 ? 15.023 9.955 -12.628 1.00 90.31 85 LEU A N 1
ATOM 728 C CA . LEU A 1 85 ? 16.312 9.308 -12.404 1.00 90.31 85 LEU A CA 1
ATOM 729 C C . LEU A 1 85 ? 17.480 10.066 -13.075 1.00 90.31 85 LEU A C 1
ATOM 731 O O . LEU A 1 85 ? 18.635 9.635 -13.002 1.00 90.31 85 LEU A O 1
ATOM 735 N N . CYS A 1 86 ? 17.203 11.209 -13.715 1.00 88.94 86 CYS A N 1
ATOM 736 C CA . CYS A 1 86 ? 18.212 12.066 -14.325 1.00 88.94 86 CYS A CA 1
ATOM 737 C C . CYS A 1 86 ? 19.259 12.496 -13.283 1.00 88.94 86 CYS A C 1
ATOM 739 O O . CYS A 1 86 ? 18.929 13.041 -12.232 1.00 88.94 86 CYS A O 1
ATOM 741 N N . GLY A 1 87 ? 20.538 12.245 -13.576 1.00 83.12 87 GLY A N 1
ATOM 742 C CA . GLY A 1 87 ? 21.658 12.550 -12.679 1.00 83.12 87 GLY A CA 1
ATOM 743 C C . GLY A 1 87 ? 22.218 11.353 -11.902 1.00 83.12 87 GLY A C 1
ATOM 744 O O . GLY A 1 87 ? 23.281 11.483 -11.289 1.00 83.12 87 GLY A O 1
ATOM 745 N N . MET A 1 88 ? 21.590 10.171 -11.966 1.00 84.00 88 MET A N 1
ATOM 746 C CA . MET A 1 88 ? 22.187 8.944 -11.421 1.00 84.00 88 MET A CA 1
ATOM 747 C C . MET A 1 88 ? 23.351 8.462 -12.311 1.00 84.00 88 MET A C 1
ATOM 749 O O . MET A 1 88 ? 23.185 8.207 -13.502 1.00 84.00 88 MET A O 1
ATOM 753 N N . LYS A 1 89 ? 24.562 8.365 -11.733 1.00 69.75 89 LYS A N 1
ATOM 754 C CA . LYS A 1 89 ? 25.841 8.193 -12.462 1.00 69.75 89 LYS A CA 1
ATOM 755 C C . LYS A 1 89 ? 26.097 6.792 -13.052 1.00 69.75 89 LYS A C 1
ATOM 757 O O . LYS A 1 89 ? 26.995 6.665 -13.881 1.00 69.75 89 LYS A O 1
ATOM 762 N N . LYS A 1 90 ? 25.362 5.749 -12.652 1.00 63.19 90 LYS A N 1
ATOM 763 C CA . LYS A 1 90 ? 25.448 4.388 -13.223 1.00 63.19 90 LYS A CA 1
ATOM 764 C C . LYS A 1 90 ? 24.062 3.734 -13.278 1.00 63.19 90 LYS A C 1
ATOM 766 O O . LYS A 1 90 ? 23.195 4.092 -12.493 1.00 63.19 90 LYS A O 1
ATOM 771 N N . SER A 1 91 ? 23.900 2.831 -14.251 1.00 71.88 91 SER A N 1
ATOM 772 C CA . SER A 1 91 ? 22.749 1.940 -14.494 1.00 71.88 91 SER A CA 1
ATOM 773 C C . SER A 1 91 ? 21.366 2.573 -14.729 1.00 71.88 91 SER A C 1
ATOM 775 O O . SER A 1 91 ? 20.380 1.844 -14.738 1.00 71.88 91 SER A O 1
ATOM 777 N N . LEU A 1 92 ? 21.261 3.876 -15.042 1.00 78.06 92 LEU A N 1
ATOM 778 C CA . LEU A 1 92 ? 19.980 4.533 -15.375 1.00 78.06 92 LEU A CA 1
ATOM 779 C C . LEU A 1 92 ? 19.147 3.731 -16.388 1.00 78.06 92 LEU A C 1
ATOM 781 O O . LEU A 1 92 ? 17.960 3.501 -16.167 1.00 78.06 92 LEU A O 1
ATOM 785 N N . ASN A 1 93 ? 19.773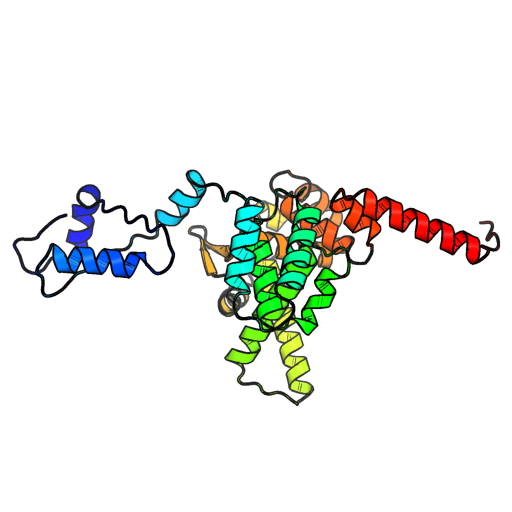 3.279 -17.476 1.00 81.94 93 ASN A N 1
ATOM 786 C CA . ASN A 1 93 ? 19.089 2.518 -18.521 1.00 81.94 93 ASN A CA 1
ATOM 787 C C . ASN A 1 93 ? 18.612 1.150 -18.023 1.00 81.94 93 ASN A C 1
ATOM 789 O O . ASN A 1 93 ? 17.507 0.735 -18.363 1.00 81.94 93 ASN A O 1
ATOM 793 N N . GLU A 1 94 ? 19.409 0.475 -17.195 1.00 85.88 94 GLU A N 1
ATOM 794 C CA . GLU A 1 94 ? 19.071 -0.833 -16.629 1.00 85.88 94 GLU A CA 1
ATOM 795 C C . GLU A 1 94 ? 17.955 -0.713 -15.588 1.00 85.88 94 GLU A C 1
ATOM 797 O O . GLU A 1 94 ? 16.966 -1.432 -15.677 1.00 85.88 94 GLU A O 1
ATOM 802 N N . ILE A 1 95 ? 18.058 0.234 -14.648 1.00 84.62 95 ILE A N 1
ATOM 803 C CA . ILE A 1 95 ? 17.023 0.505 -13.639 1.00 84.62 95 ILE A CA 1
ATOM 804 C C . ILE A 1 95 ? 15.724 0.924 -14.329 1.00 84.62 95 ILE A C 1
ATOM 806 O O . ILE A 1 95 ? 14.664 0.385 -14.022 1.00 84.62 95 ILE A O 1
ATOM 810 N N . SER A 1 96 ? 15.797 1.824 -15.314 1.00 86.38 96 SER A N 1
ATOM 811 C CA . SER A 1 96 ? 14.614 2.257 -16.065 1.00 86.38 96 SER A CA 1
ATOM 812 C C . SER A 1 96 ? 13.976 1.098 -16.829 1.00 86.38 96 SER A C 1
ATOM 814 O O . SER A 1 96 ? 12.755 0.962 -16.823 1.00 86.38 96 SER A O 1
ATOM 816 N N . ALA A 1 97 ? 14.779 0.237 -17.463 1.00 86.50 97 ALA A N 1
ATOM 817 C CA . ALA A 1 97 ? 14.275 -0.953 -18.143 1.00 86.50 97 ALA A CA 1
ATOM 818 C C . ALA A 1 97 ? 13.613 -1.930 -17.165 1.00 86.50 97 ALA A C 1
ATOM 820 O O . ALA A 1 97 ? 12.519 -2.416 -17.445 1.00 86.50 97 ALA A O 1
ATOM 821 N N . LYS A 1 98 ? 14.226 -2.165 -16.002 1.00 86.19 98 LYS A N 1
ATOM 822 C CA . LYS A 1 98 ? 13.679 -3.036 -14.960 1.00 86.19 98 LYS A CA 1
ATOM 823 C C . LYS A 1 98 ? 12.364 -2.491 -14.377 1.00 86.19 98 LYS A C 1
ATOM 825 O O . LYS A 1 98 ? 11.410 -3.251 -14.248 1.00 86.19 98 LYS A O 1
ATOM 830 N N . ILE A 1 99 ? 12.271 -1.185 -14.099 1.00 87.44 99 ILE A N 1
ATOM 831 C CA . ILE A 1 99 ? 11.026 -0.539 -13.641 1.00 87.44 99 ILE A CA 1
ATOM 832 C C . ILE A 1 99 ? 9.930 -0.667 -14.709 1.00 87.44 99 ILE A C 1
ATOM 834 O O . ILE A 1 99 ? 8.805 -1.039 -14.387 1.00 87.44 99 ILE A O 1
ATOM 838 N N . ARG A 1 100 ? 10.244 -0.422 -15.989 1.00 86.50 100 ARG A N 1
ATOM 839 C CA . ARG A 1 100 ? 9.276 -0.604 -17.087 1.00 86.50 100 ARG A CA 1
ATOM 840 C C . ARG A 1 100 ? 8.809 -2.051 -17.223 1.00 86.50 100 ARG A C 1
ATOM 842 O O . ARG A 1 100 ? 7.620 -2.287 -17.427 1.00 86.50 100 ARG A O 1
ATOM 849 N N . ASN A 1 101 ? 9.724 -3.010 -17.088 1.00 84.19 101 ASN A N 1
ATOM 850 C CA . ASN A 1 101 ? 9.385 -4.429 -17.115 1.00 84.19 101 ASN A CA 1
ATOM 851 C C . ASN A 1 101 ? 8.437 -4.789 -15.963 1.00 84.19 101 ASN A C 1
ATOM 853 O O . ASN A 1 101 ? 7.415 -5.431 -16.184 1.00 84.19 101 ASN A O 1
ATOM 857 N N . TYR A 1 102 ? 8.722 -4.297 -14.752 1.00 85.06 102 TYR A N 1
ATOM 858 C CA . TYR A 1 102 ? 7.826 -4.443 -13.607 1.00 85.06 102 TYR A CA 1
ATOM 859 C C . TYR A 1 102 ? 6.428 -3.890 -13.907 1.00 85.06 102 TYR A C 1
ATOM 861 O O . TYR A 1 102 ? 5.450 -4.611 -13.751 1.00 85.06 102 TYR A O 1
ATOM 869 N N . ILE A 1 103 ? 6.325 -2.652 -14.403 1.00 82.38 103 ILE A N 1
ATOM 870 C CA . ILE A 1 103 ? 5.022 -2.038 -14.707 1.00 82.38 103 ILE A CA 1
ATOM 871 C C . ILE A 1 103 ? 4.266 -2.866 -15.742 1.00 82.38 103 ILE A C 1
ATOM 873 O O . ILE A 1 103 ? 3.082 -3.121 -15.560 1.00 82.38 103 ILE A O 1
ATOM 877 N N . THR A 1 104 ? 4.952 -3.334 -16.788 1.00 80.56 104 THR A N 1
ATOM 878 C CA . THR A 1 104 ? 4.361 -4.175 -17.841 1.00 80.56 104 THR A CA 1
ATOM 879 C C . THR A 1 104 ? 3.773 -5.463 -17.269 1.00 80.56 104 THR A C 1
ATOM 881 O O . THR A 1 104 ? 2.659 -5.840 -17.616 1.00 80.56 104 THR A O 1
ATOM 884 N N . ASN A 1 105 ? 4.461 -6.090 -16.314 1.00 74.88 105 ASN A N 1
ATOM 885 C CA . ASN A 1 105 ? 3.958 -7.285 -15.632 1.00 74.88 105 ASN A CA 1
ATOM 886 C C . ASN A 1 105 ? 2.747 -7.009 -14.725 1.00 74.88 105 ASN A C 1
ATOM 888 O O . ASN A 1 105 ? 1.990 -7.928 -14.424 1.00 74.88 105 ASN A O 1
ATOM 892 N N . VAL A 1 106 ? 2.555 -5.756 -14.305 1.00 72.06 106 VAL A N 1
ATOM 893 C CA . VAL A 1 106 ? 1.454 -5.304 -13.440 1.00 72.06 106 VAL A CA 1
ATOM 894 C C . VAL A 1 106 ? 0.301 -4.677 -14.251 1.00 72.06 106 VAL A C 1
ATOM 896 O O . VAL A 1 106 ? -0.752 -4.397 -13.684 1.00 72.06 106 VAL A O 1
ATOM 899 N N . GLN A 1 107 ? 0.436 -4.511 -15.577 1.00 63.78 107 GLN A N 1
ATOM 900 C CA . GLN A 1 107 ? -0.514 -3.781 -16.443 1.00 63.78 107 GLN A CA 1
ATOM 901 C C . GLN A 1 107 ? -1.956 -4.301 -16.420 1.00 63.78 107 GLN A C 1
ATOM 903 O O . GLN A 1 107 ? -2.869 -3.551 -16.743 1.00 63.78 107 GLN A O 1
ATOM 908 N N . TYR A 1 108 ? -2.196 -5.544 -16.000 1.00 63.50 108 TYR A N 1
ATOM 909 C CA . TYR A 1 108 ? -3.552 -6.087 -15.861 1.00 63.50 108 TYR A CA 1
ATOM 910 C C . TYR A 1 108 ? -4.289 -5.608 -14.600 1.00 63.50 108 TYR A C 1
ATOM 912 O O . TYR A 1 108 ? -5.328 -6.173 -14.245 1.00 63.50 108 TYR A O 1
ATOM 920 N N . ASN A 1 109 ? -3.746 -4.606 -13.903 1.00 63.28 109 ASN A N 1
ATOM 921 C CA . ASN A 1 109 ? -4.285 -4.082 -12.662 1.00 63.28 109 ASN A CA 1
ATOM 922 C C . ASN A 1 109 ? -4.613 -2.586 -12.758 1.00 63.28 109 ASN A C 1
ATOM 924 O O . ASN A 1 109 ? -3.799 -1.727 -12.428 1.00 63.28 109 ASN A O 1
ATOM 928 N N . ASP A 1 110 ? -5.860 -2.284 -13.121 1.00 60.44 110 ASP A N 1
ATOM 929 C CA . ASP A 1 110 ? -6.431 -0.922 -13.171 1.00 60.44 110 ASP A CA 1
ATOM 930 C C . ASP A 1 110 ? -6.473 -0.209 -11.802 1.00 60.44 110 ASP A C 1
ATOM 932 O O . ASP A 1 110 ? -6.907 0.933 -11.672 1.00 60.44 110 ASP A O 1
ATOM 936 N N . ILE A 1 111 ? -6.101 -0.922 -10.745 1.00 56.94 111 ILE A N 1
ATOM 937 C CA . ILE A 1 111 ? -6.404 -0.635 -9.343 1.00 56.94 111 ILE A CA 1
ATOM 938 C C . ILE A 1 111 ? -5.465 0.419 -8.755 1.00 56.94 111 ILE A C 1
ATOM 940 O O . ILE A 1 111 ? -5.837 1.147 -7.836 1.00 56.94 111 ILE A O 1
ATOM 944 N N . LEU A 1 112 ? -4.239 0.516 -9.263 1.00 55.62 112 LEU A N 1
ATOM 945 C CA . LEU A 1 112 ? -3.182 1.257 -8.592 1.00 55.62 112 LEU A CA 1
ATOM 946 C C . LEU A 1 112 ? -2.562 2.235 -9.566 1.00 55.62 112 LEU A C 1
ATOM 948 O O . LEU A 1 112 ? -1.902 1.830 -10.516 1.00 55.62 112 LEU A O 1
ATOM 952 N N . GLY A 1 113 ? -2.796 3.522 -9.306 1.00 58.88 113 GLY A N 1
ATOM 953 C CA . GLY A 1 113 ? -2.356 4.619 -10.154 1.00 58.88 113 GLY A CA 1
ATOM 954 C C . GLY A 1 113 ? -0.906 4.431 -10.581 1.00 58.88 113 GLY A C 1
ATOM 955 O O . GLY A 1 113 ? 0.014 4.631 -9.784 1.00 58.88 113 GLY A O 1
ATOM 956 N N . ILE A 1 114 ? -0.726 4.060 -11.851 1.00 71.75 114 ILE A N 1
ATOM 957 C CA . ILE A 1 114 ? 0.574 3.848 -12.491 1.00 71.75 114 ILE A CA 1
ATOM 958 C C . ILE A 1 114 ? 1.550 4.995 -12.151 1.00 71.75 114 ILE A C 1
ATOM 960 O O . ILE A 1 114 ? 2.688 4.703 -11.777 1.00 71.75 114 ILE A O 1
ATOM 964 N N . PRO A 1 115 ? 1.135 6.283 -12.129 1.00 84.25 115 PRO A N 1
ATOM 965 C CA . PRO A 1 115 ? 2.019 7.373 -11.712 1.00 84.25 115 PRO A CA 1
ATOM 966 C C . PRO A 1 115 ? 2.551 7.254 -10.276 1.00 84.25 115 PRO A C 1
ATOM 968 O O . PRO A 1 115 ? 3.737 7.490 -10.042 1.00 84.25 115 PRO A O 1
ATOM 971 N N . LEU A 1 116 ? 1.709 6.870 -9.309 1.00 85.81 116 LEU A N 1
ATOM 972 C CA . LEU A 1 116 ? 2.113 6.752 -7.906 1.00 85.81 116 LEU A CA 1
ATOM 973 C C . LEU A 1 116 ? 3.075 5.581 -7.704 1.00 85.81 116 LEU A C 1
ATOM 975 O O . LEU A 1 116 ? 4.061 5.717 -6.988 1.00 85.81 116 LEU A O 1
ATOM 979 N N . GLN A 1 117 ? 2.819 4.440 -8.340 1.00 87.50 117 GLN A N 1
ATOM 980 C CA . GLN A 1 117 ? 3.722 3.291 -8.257 1.00 87.50 117 GLN A CA 1
ATOM 981 C C . GLN A 1 117 ? 5.093 3.602 -8.854 1.00 87.50 117 GLN A C 1
ATOM 983 O O . GLN A 1 117 ? 6.117 3.290 -8.245 1.00 87.50 117 GLN A O 1
ATOM 988 N N . ILE A 1 118 ? 5.118 4.271 -10.011 1.00 89.44 118 ILE A N 1
ATOM 989 C CA . ILE A 1 118 ? 6.360 4.733 -10.635 1.00 89.44 118 ILE A CA 1
ATOM 990 C C . ILE A 1 118 ? 7.082 5.712 -9.717 1.00 89.44 118 ILE A C 1
ATOM 992 O O . ILE A 1 118 ? 8.296 5.610 -9.534 1.00 89.44 118 ILE A O 1
ATOM 996 N N . PHE A 1 119 ? 6.346 6.645 -9.113 1.00 91.56 119 PHE A N 1
ATOM 997 C CA . PHE A 1 119 ? 6.897 7.558 -8.124 1.00 91.56 119 PHE A CA 1
ATOM 998 C C . PHE A 1 119 ? 7.525 6.796 -6.951 1.00 91.56 119 PHE A C 1
ATOM 1000 O O . PHE A 1 119 ? 8.691 7.032 -6.659 1.00 91.56 119 PHE A O 1
ATOM 1007 N N . MET A 1 120 ? 6.812 5.847 -6.334 1.00 92.31 120 MET A N 1
ATOM 1008 C CA . MET A 1 120 ? 7.327 5.066 -5.204 1.00 92.31 120 MET A CA 1
ATOM 1009 C C . MET A 1 120 ? 8.589 4.288 -5.582 1.00 92.31 120 MET A C 1
ATOM 1011 O O . MET A 1 120 ? 9.590 4.384 -4.879 1.00 92.31 120 MET A O 1
ATOM 1015 N N . LEU A 1 121 ? 8.581 3.577 -6.715 1.00 91.56 121 LEU A N 1
ATOM 1016 C CA . LEU A 1 121 ? 9.754 2.843 -7.193 1.00 91.56 121 LEU A CA 1
ATOM 1017 C C . LEU A 1 121 ? 10.938 3.777 -7.426 1.00 91.56 121 LEU A C 1
ATOM 1019 O O . LEU A 1 121 ? 12.011 3.567 -6.869 1.00 91.56 121 LEU A O 1
ATOM 1023 N N . THR A 1 122 ? 10.750 4.826 -8.228 1.00 92.62 122 THR A N 1
ATOM 1024 C CA . THR A 1 122 ? 11.843 5.757 -8.540 1.00 92.62 122 THR A CA 1
ATOM 1025 C C . THR A 1 122 ? 12.375 6.448 -7.288 1.00 92.62 122 THR A C 1
ATOM 1027 O O . THR A 1 122 ? 13.581 6.612 -7.167 1.00 92.62 122 THR A O 1
ATOM 1030 N N . GLU A 1 123 ? 11.515 6.802 -6.333 1.00 93.81 123 GLU A N 1
ATOM 1031 C CA . GLU A 1 123 ? 11.911 7.376 -5.045 1.00 93.81 123 GLU A CA 1
ATOM 1032 C C . GLU A 1 123 ? 12.764 6.402 -4.217 1.00 93.81 123 GLU A C 1
ATOM 1034 O O . GLU A 1 123 ? 13.836 6.791 -3.759 1.00 93.81 123 GLU A O 1
ATOM 1039 N N . LEU A 1 124 ? 12.363 5.129 -4.095 1.00 92.81 124 LEU A N 1
ATOM 1040 C CA . LEU A 1 124 ? 13.173 4.107 -3.417 1.00 92.81 124 LEU A CA 1
ATOM 1041 C C . LEU A 1 124 ? 14.560 3.981 -4.069 1.00 92.81 124 LEU A C 1
ATOM 1043 O O . LEU A 1 124 ? 15.584 4.042 -3.385 1.00 92.81 124 LEU A O 1
ATOM 1047 N N . PHE A 1 125 ? 14.614 3.887 -5.401 1.00 90.69 125 PHE A N 1
ATOM 1048 C CA . PHE A 1 125 ? 15.875 3.775 -6.142 1.00 90.69 125 PHE A CA 1
ATOM 1049 C C . PHE A 1 125 ? 16.774 5.008 -6.020 1.00 90.69 125 PHE A C 1
ATOM 1051 O O . PHE A 1 125 ? 17.988 4.850 -5.906 1.00 90.69 125 PHE A O 1
ATOM 1058 N N . ILE A 1 126 ? 16.207 6.218 -6.015 1.00 90.75 126 ILE A N 1
ATOM 1059 C CA . ILE A 1 126 ? 16.963 7.463 -5.798 1.00 90.75 126 ILE A CA 1
ATOM 1060 C C . ILE A 1 126 ? 17.644 7.446 -4.427 1.00 90.75 126 ILE A C 1
ATOM 1062 O O . ILE A 1 126 ? 18.776 7.909 -4.297 1.00 90.75 126 ILE A O 1
ATOM 1066 N N . GLN A 1 127 ? 16.972 6.901 -3.413 1.00 90.38 127 GLN A N 1
ATOM 1067 C CA . GLN A 1 127 ? 17.487 6.879 -2.049 1.00 90.38 127 GLN A CA 1
ATOM 1068 C C . GLN A 1 127 ? 18.573 5.821 -1.835 1.00 90.38 127 GLN A C 1
ATOM 1070 O O . GLN A 1 127 ? 19.588 6.114 -1.202 1.00 90.38 127 GLN A O 1
ATOM 1075 N N . ASN A 1 128 ? 18.378 4.596 -2.336 1.00 90.25 128 ASN A N 1
ATOM 1076 C CA . ASN A 1 128 ? 19.374 3.529 -2.215 1.00 90.25 128 ASN A CA 1
ATOM 1077 C C . ASN A 1 128 ? 19.243 2.478 -3.339 1.00 90.25 128 ASN A C 1
ATOM 1079 O O . ASN A 1 128 ? 18.550 1.471 -3.166 1.00 90.25 128 ASN A O 1
ATOM 1083 N N . PRO A 1 129 ? 19.919 2.664 -4.486 1.00 88.12 129 PRO A N 1
ATOM 1084 C CA . PRO A 1 129 ? 19.748 1.781 -5.638 1.00 88.12 129 PRO A CA 1
ATOM 1085 C C . PRO A 1 129 ? 20.209 0.344 -5.360 1.00 88.12 129 PRO A C 1
ATOM 1087 O O . PRO A 1 129 ? 19.569 -0.594 -5.824 1.00 88.12 129 PRO A O 1
ATOM 1090 N N . GLU A 1 130 ? 21.271 0.158 -4.569 1.00 88.25 130 GLU A N 1
ATOM 1091 C CA . GLU A 1 130 ? 21.820 -1.164 -4.238 1.00 88.25 130 GLU A CA 1
ATOM 1092 C C . GLU A 1 130 ? 20.856 -1.976 -3.362 1.00 88.25 130 GLU A C 1
ATOM 1094 O O . GLU A 1 130 ? 20.615 -3.154 -3.628 1.00 88.25 130 GLU A O 1
ATOM 1099 N N . LYS A 1 131 ? 20.245 -1.337 -2.352 1.00 89.69 131 LYS A N 1
ATOM 1100 C CA . LYS A 1 131 ? 19.243 -1.968 -1.473 1.00 89.69 131 LYS A CA 1
ATOM 1101 C C . LYS A 1 131 ? 18.031 -2.452 -2.265 1.00 89.69 131 LYS A C 1
ATOM 1103 O O . LYS A 1 131 ? 17.514 -3.531 -1.987 1.00 89.69 131 LYS A O 1
ATOM 1108 N N . TYR A 1 132 ? 17.567 -1.650 -3.221 1.00 89.50 132 TYR A N 1
ATOM 1109 C CA . TYR A 1 132 ? 16.297 -1.892 -3.904 1.00 89.50 132 TYR A CA 1
ATOM 1110 C C . TYR A 1 132 ? 16.431 -2.607 -5.248 1.00 89.50 132 TYR A C 1
ATOM 1112 O O . TYR A 1 132 ? 15.423 -3.023 -5.813 1.00 89.50 132 TYR A O 1
ATOM 1120 N N . GLU A 1 133 ? 17.650 -2.862 -5.729 1.00 84.94 133 GLU A N 1
ATOM 1121 C CA . GLU A 1 133 ? 17.869 -3.663 -6.935 1.00 84.94 133 GLU A CA 1
ATOM 1122 C C . GLU A 1 133 ? 17.247 -5.065 -6.830 1.00 84.94 133 GLU A C 1
ATOM 1124 O O . GLU A 1 133 ? 16.768 -5.604 -7.829 1.00 84.94 133 GLU A O 1
ATOM 1129 N N . ILE A 1 134 ? 17.197 -5.636 -5.621 1.00 84.06 134 ILE A N 1
ATOM 1130 C CA . ILE A 1 134 ? 16.568 -6.937 -5.366 1.00 84.06 134 ILE A CA 1
ATOM 1131 C C . ILE A 1 134 ? 15.064 -6.945 -5.668 1.00 84.06 134 ILE A C 1
ATOM 1133 O O . ILE A 1 134 ? 14.553 -7.968 -6.112 1.00 84.06 134 ILE A O 1
ATOM 1137 N N . LEU A 1 135 ? 14.376 -5.803 -5.526 1.00 80.25 135 LEU A N 1
ATOM 1138 C CA . LEU A 1 135 ? 12.941 -5.687 -5.821 1.00 80.25 135 LEU A CA 1
ATOM 1139 C C . LEU A 1 135 ? 12.633 -5.889 -7.305 1.00 80.25 135 LEU A C 1
ATOM 1141 O O . LEU A 1 135 ? 11.489 -6.119 -7.671 1.00 80.25 135 LEU A O 1
ATOM 1145 N N . LEU A 1 136 ? 13.644 -5.776 -8.167 1.00 81.19 136 LEU A N 1
ATOM 1146 C CA . LEU A 1 136 ? 13.496 -5.902 -9.611 1.00 81.19 136 LEU A CA 1
ATOM 1147 C C . LEU A 1 136 ? 14.063 -7.217 -10.166 1.00 81.19 136 LEU A C 1
ATOM 1149 O O . LEU A 1 136 ? 14.108 -7.377 -11.386 1.00 81.19 136 LEU A O 1
ATOM 1153 N N . LYS A 1 137 ? 14.544 -8.128 -9.307 1.00 81.00 137 LYS A N 1
ATOM 1154 C CA . LYS A 1 137 ? 15.077 -9.432 -9.738 1.00 81.00 137 LYS A CA 1
ATOM 1155 C C . LYS A 1 137 ? 13.975 -10.461 -9.982 1.00 81.00 137 LYS A C 1
ATOM 1157 O O . LYS A 1 137 ? 14.065 -11.197 -10.957 1.00 81.00 137 LYS A O 1
ATOM 1162 N N . ASP A 1 138 ? 12.943 -10.457 -9.143 1.00 79.19 138 ASP A N 1
ATOM 1163 C CA . ASP A 1 138 ? 11.834 -11.413 -9.179 1.00 79.19 138 ASP A CA 1
ATOM 1164 C C . ASP A 1 138 ? 10.481 -10.709 -9.358 1.00 79.19 138 ASP A C 1
ATOM 1166 O O . ASP A 1 138 ? 10.390 -9.478 -9.352 1.00 79.19 138 ASP A O 1
ATOM 1170 N N . LEU A 1 139 ? 9.409 -11.495 -9.521 1.00 80.75 139 LEU A N 1
ATOM 1171 C CA . LEU A 1 139 ? 8.045 -10.970 -9.508 1.00 80.75 139 LEU A CA 1
ATOM 1172 C C . LEU A 1 139 ? 7.773 -10.309 -8.152 1.00 80.75 139 LEU A C 1
ATOM 1174 O O . LEU A 1 139 ? 7.674 -10.969 -7.119 1.00 80.75 139 LEU A O 1
ATOM 1178 N N . PHE A 1 140 ? 7.651 -8.990 -8.181 1.00 83.44 140 PHE A N 1
ATOM 1179 C CA . PHE A 1 140 ? 7.470 -8.167 -7.000 1.00 83.44 140 PHE A CA 1
ATOM 1180 C C . PHE A 1 140 ? 5.993 -7.817 -6.799 1.00 83.44 140 PHE A C 1
ATOM 1182 O O . PHE A 1 140 ? 5.259 -7.543 -7.752 1.00 83.44 140 PHE A O 1
ATOM 1189 N N . SER A 1 141 ? 5.521 -7.860 -5.555 1.00 89.81 141 SER A N 1
ATOM 1190 C CA . SER A 1 141 ? 4.138 -7.509 -5.244 1.00 89.81 141 SER A CA 1
ATOM 1191 C C . SER A 1 141 ? 4.015 -5.992 -5.043 1.00 89.81 141 SER A C 1
ATOM 1193 O O . SER A 1 141 ? 4.893 -5.353 -4.463 1.00 89.81 141 SER A O 1
ATOM 1195 N N . VAL A 1 142 ? 2.918 -5.388 -5.499 1.00 90.75 142 VAL A N 1
ATOM 1196 C CA . VAL A 1 142 ? 2.610 -3.992 -5.185 1.00 90.75 142 VAL A CA 1
ATOM 1197 C C . VAL A 1 142 ? 2.469 -3.832 -3.673 1.00 90.75 142 VAL A C 1
ATOM 1199 O O . VAL A 1 142 ? 2.918 -2.829 -3.131 1.00 90.75 142 VAL A O 1
ATOM 1202 N N . ALA A 1 143 ? 1.923 -4.823 -2.967 1.00 93.81 143 ALA A N 1
ATOM 1203 C CA . ALA A 1 143 ? 1.888 -4.805 -1.508 1.00 93.81 143 ALA A CA 1
ATOM 1204 C C . ALA A 1 143 ? 3.294 -4.639 -0.892 1.00 93.81 143 ALA A C 1
ATOM 1206 O O . ALA A 1 143 ? 3.475 -3.774 -0.036 1.00 93.81 143 ALA A O 1
ATOM 1207 N N . LYS A 1 144 ? 4.309 -5.362 -1.389 1.00 92.56 144 LYS A N 1
ATOM 1208 C CA . LYS A 1 144 ? 5.709 -5.162 -0.978 1.00 92.56 144 LYS A CA 1
ATOM 1209 C C . LYS A 1 144 ? 6.254 -3.786 -1.377 1.00 92.56 144 LYS A C 1
ATOM 1211 O O . LYS A 1 144 ? 7.066 -3.221 -0.646 1.00 92.56 144 LYS A O 1
ATOM 1216 N N . LEU A 1 145 ? 5.820 -3.210 -2.507 1.00 92.75 145 LEU A N 1
ATOM 1217 C CA . LEU A 1 145 ? 6.184 -1.831 -2.874 1.00 92.75 145 LEU A CA 1
ATOM 1218 C C . LEU A 1 145 ? 5.733 -0.848 -1.793 1.00 92.75 145 LEU A C 1
ATOM 1220 O O . LEU A 1 145 ? 6.527 -0.021 -1.342 1.00 92.75 145 LEU A O 1
ATOM 1224 N N . PHE A 1 146 ? 4.472 -0.963 -1.371 1.00 95.00 146 PHE A N 1
ATOM 1225 C CA . PHE A 1 146 ? 3.928 -0.163 -0.279 1.00 95.00 146 PHE A CA 1
ATOM 1226 C C . PHE A 1 146 ? 4.666 -0.435 1.028 1.00 95.00 146 PHE A C 1
ATOM 1228 O O . PHE A 1 146 ? 5.016 0.522 1.710 1.00 95.00 146 PHE A O 1
ATOM 1235 N N . GLU A 1 147 ? 4.962 -1.693 1.355 1.00 95.50 147 GLU A N 1
ATOM 1236 C CA . GLU A 1 147 ? 5.722 -2.050 2.555 1.00 95.50 147 GLU A CA 1
ATOM 1237 C C . GLU A 1 147 ? 7.070 -1.327 2.613 1.00 95.50 147 GLU A C 1
ATOM 1239 O O . GLU A 1 147 ? 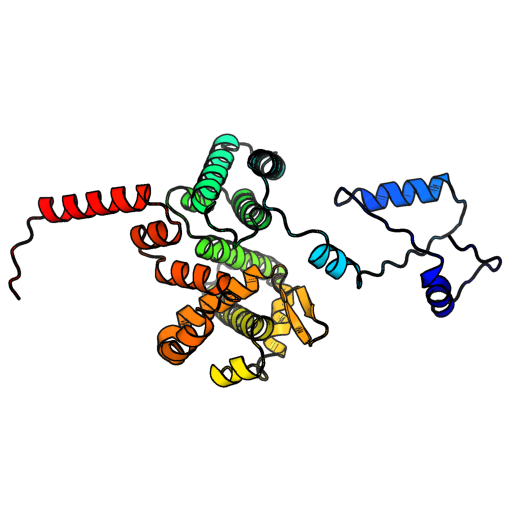7.341 -0.614 3.580 1.00 95.50 147 GLU A O 1
ATOM 1244 N N . HIS A 1 148 ? 7.884 -1.430 1.557 1.00 94.94 148 HIS A N 1
ATOM 1245 C CA . HIS A 1 148 ? 9.184 -0.761 1.499 1.00 94.94 148 HIS A CA 1
ATOM 1246 C C . HIS A 1 148 ? 9.062 0.761 1.542 1.00 94.94 148 HIS A C 1
ATOM 1248 O O . HIS A 1 148 ? 9.828 1.424 2.241 1.00 94.94 148 HIS A O 1
ATOM 1254 N N . PHE A 1 149 ? 8.096 1.326 0.819 1.00 95.00 149 PHE A N 1
ATOM 1255 C CA . PHE A 1 149 ? 7.901 2.769 0.782 1.00 95.00 149 PHE A CA 1
ATOM 1256 C C . PHE A 1 149 ? 7.429 3.330 2.129 1.00 95.00 149 PHE A C 1
ATOM 1258 O O . PHE A 1 149 ? 7.942 4.347 2.597 1.00 95.00 149 PHE A O 1
ATOM 1265 N N . VAL A 1 150 ? 6.488 2.651 2.786 1.00 96.19 150 VAL A N 1
ATOM 1266 C CA . VAL A 1 150 ? 6.025 2.994 4.135 1.00 96.19 150 VAL A CA 1
ATOM 1267 C C . VAL A 1 150 ? 7.169 2.841 5.135 1.00 96.19 150 VAL A C 1
ATOM 1269 O O . VAL A 1 150 ? 7.402 3.757 5.923 1.00 96.19 150 VAL A O 1
ATOM 1272 N N . ASP A 1 151 ? 7.924 1.740 5.089 1.00 95.38 151 ASP A N 1
ATOM 1273 C CA . ASP A 1 151 ? 9.074 1.521 5.971 1.00 95.38 151 ASP A CA 1
ATOM 1274 C C . ASP A 1 151 ? 10.062 2.692 5.904 1.00 95.38 151 ASP A C 1
ATOM 1276 O O . ASP A 1 151 ? 10.496 3.196 6.945 1.00 95.38 151 ASP A O 1
ATOM 1280 N N . GLU A 1 152 ? 10.332 3.167 4.690 1.00 94.56 152 GLU A N 1
ATOM 1281 C CA . GLU A 1 152 ? 11.229 4.278 4.407 1.00 94.56 152 GLU A CA 1
ATOM 1282 C C . GLU A 1 152 ? 10.681 5.628 4.888 1.00 94.56 152 GLU A C 1
ATOM 1284 O O . GLU A 1 152 ? 11.412 6.396 5.512 1.00 94.56 152 GLU A O 1
ATOM 1289 N N . LYS A 1 153 ? 9.377 5.898 4.721 1.00 94.06 153 LYS A N 1
ATOM 1290 C CA . LYS A 1 153 ? 8.735 7.093 5.306 1.00 94.06 153 LYS A CA 1
ATOM 1291 C C . LYS A 1 153 ? 8.905 7.150 6.820 1.00 94.06 153 LYS A C 1
ATOM 1293 O O . LYS A 1 153 ? 9.242 8.198 7.370 1.00 94.06 153 LYS A O 1
ATOM 1298 N N . PHE A 1 154 ? 8.736 6.014 7.487 1.00 93.94 154 PHE A N 1
ATOM 1299 C CA . PHE A 1 154 ? 8.981 5.916 8.921 1.00 93.94 154 PHE A CA 1
ATOM 1300 C C . PHE A 1 154 ? 10.465 6.105 9.258 1.00 93.94 154 PHE A C 1
ATOM 1302 O O . PHE A 1 154 ? 10.783 6.786 10.230 1.00 93.94 154 PHE A O 1
ATOM 1309 N N . ASN A 1 155 ? 11.379 5.535 8.468 1.00 91.38 155 ASN A N 1
ATOM 1310 C CA . ASN A 1 155 ? 12.819 5.684 8.698 1.00 91.38 155 ASN A CA 1
ATOM 1311 C C . ASN A 1 155 ? 13.259 7.149 8.582 1.00 91.38 155 ASN A C 1
ATOM 1313 O O . ASN A 1 155 ? 13.994 7.622 9.448 1.00 91.38 155 ASN A O 1
ATOM 1317 N N . ILE A 1 156 ? 12.767 7.878 7.574 1.00 90.38 156 ILE A N 1
ATOM 1318 C CA . ILE A 1 156 ? 13.001 9.320 7.412 1.00 90.38 156 ILE A CA 1
ATOM 1319 C C . ILE A 1 156 ? 12.476 10.076 8.634 1.00 90.38 156 ILE A C 1
ATOM 1321 O O . ILE A 1 156 ? 13.239 10.799 9.272 1.00 90.38 156 ILE A O 1
ATOM 1325 N N . TYR A 1 157 ? 11.219 9.837 9.021 1.00 90.75 157 TYR A N 1
ATOM 1326 C CA . TYR A 1 157 ? 10.612 10.478 10.187 1.00 90.75 157 TYR A CA 1
ATOM 1327 C C . TYR A 1 157 ? 11.444 10.280 11.463 1.00 90.75 157 TYR A C 1
ATOM 1329 O O . TYR A 1 157 ? 11.766 11.248 12.150 1.00 90.75 157 TYR A O 1
ATOM 1337 N N . PHE A 1 158 ? 11.839 9.042 11.779 1.00 88.69 158 PHE A N 1
ATOM 1338 C CA . PHE A 1 158 ? 12.628 8.768 12.983 1.00 88.69 158 PHE A CA 1
ATOM 1339 C C . PHE A 1 158 ? 14.057 9.298 12.890 1.00 88.69 158 PHE A C 1
ATOM 1341 O O . PHE A 1 158 ? 14.612 9.714 13.905 1.00 88.69 158 PHE A O 1
ATOM 1348 N N . LYS A 1 159 ? 14.655 9.322 11.697 1.00 87.25 159 LYS A N 1
ATOM 1349 C CA . LYS A 1 159 ? 15.975 9.923 11.487 1.00 87.25 159 LYS A CA 1
ATOM 1350 C C . LYS A 1 159 ? 15.944 11.430 11.744 1.00 87.25 159 LYS A C 1
ATOM 1352 O O . LYS A 1 159 ? 16.839 11.942 12.410 1.00 87.25 159 LYS A O 1
ATOM 1357 N N . GLU A 1 160 ? 14.918 12.118 11.249 1.00 86.06 160 GLU A N 1
ATOM 1358 C CA . GLU A 1 160 ? 14.761 13.570 11.385 1.00 86.06 160 GLU A CA 1
ATOM 1359 C C . GLU A 1 160 ? 14.323 13.988 12.790 1.00 86.06 160 GLU A C 1
ATOM 1361 O O . GLU A 1 160 ? 14.888 14.916 13.361 1.00 86.06 160 GLU A O 1
ATOM 1366 N N . LYS A 1 161 ? 13.326 13.312 13.373 1.00 80.56 161 LYS A N 1
ATOM 1367 C CA . LYS A 1 161 ? 12.751 13.713 14.666 1.00 80.56 161 LYS A CA 1
ATOM 1368 C C . LYS A 1 161 ? 13.589 13.333 15.863 1.00 80.56 161 LYS A C 1
ATOM 1370 O O . LYS A 1 161 ? 13.464 13.966 16.906 1.00 80.56 161 LYS A O 1
ATOM 1375 N N . ALA A 1 162 ? 14.374 12.274 15.747 1.00 66.06 162 ALA A N 1
ATOM 1376 C CA . ALA A 1 162 ? 15.039 11.737 16.911 1.00 66.06 162 ALA A CA 1
ATOM 1377 C C . ALA A 1 162 ? 16.479 12.269 17.060 1.00 66.06 162 ALA A C 1
ATOM 1379 O O . ALA A 1 162 ? 17.068 12.080 18.118 1.00 66.06 162 ALA A O 1
ATOM 1380 N N . GLU A 1 163 ? 17.080 12.894 16.032 1.00 64.25 163 GLU A N 1
ATOM 1381 C CA . GLU A 1 163 ? 18.539 13.163 15.975 1.00 64.25 163 GLU A CA 1
ATOM 1382 C C . GLU A 1 163 ? 19.375 11.923 16.384 1.00 64.25 163 GLU A C 1
ATOM 1384 O O . GLU A 1 163 ? 20.534 12.001 16.799 1.00 64.25 163 GLU A O 1
ATOM 1389 N N . LEU A 1 164 ? 18.768 10.732 16.308 1.00 57.19 164 LEU A N 1
ATOM 1390 C CA . LEU A 1 164 ? 19.275 9.514 16.916 1.00 57.19 164 LEU A CA 1
ATOM 1391 C C . LEU A 1 164 ? 20.239 8.857 15.934 1.00 57.19 164 LEU A C 1
ATOM 1393 O O . LEU A 1 164 ? 19.921 7.861 15.288 1.00 57.19 164 LEU A O 1
ATOM 1397 N N . MET A 1 165 ? 21.461 9.380 15.871 1.00 53.25 165 MET A N 1
ATOM 1398 C CA . MET A 1 165 ? 22.629 8.593 15.474 1.00 53.25 165 MET A CA 1
ATOM 1399 C C . MET A 1 165 ? 22.823 7.500 16.546 1.00 53.25 165 MET A C 1
ATOM 1401 O O . MET A 1 165 ? 23.494 7.701 17.557 1.00 53.25 165 MET A O 1
ATOM 1405 N N . ALA A 1 166 ? 22.107 6.380 16.415 1.00 54.91 166 ALA A N 1
ATOM 1406 C CA . ALA A 1 166 ? 21.993 5.358 17.452 1.00 54.91 166 ALA A CA 1
ATOM 1407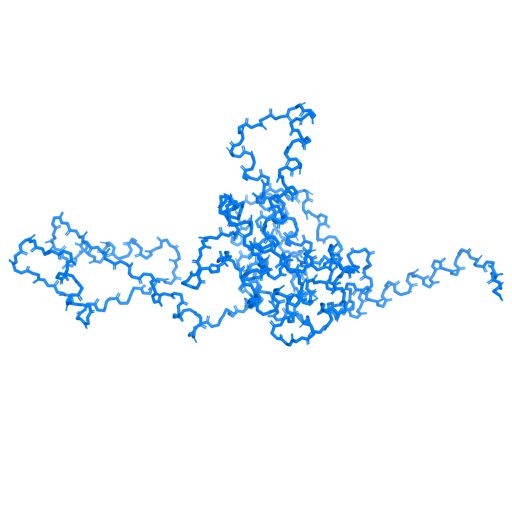 C C . ALA A 1 166 ? 22.842 4.121 17.142 1.00 54.91 166 ALA A C 1
ATOM 1409 O O . ALA A 1 166 ? 22.412 3.229 16.412 1.00 54.91 166 ALA A O 1
ATOM 1410 N N . ASP A 1 167 ? 23.984 4.010 17.818 1.00 68.38 167 ASP A N 1
ATOM 1411 C CA . ASP A 1 167 ? 24.694 2.732 17.969 1.00 68.38 167 ASP A CA 1
ATOM 1412 C C . ASP A 1 167 ? 24.301 1.979 19.263 1.00 68.38 167 ASP A C 1
ATOM 1414 O O . ASP A 1 167 ? 24.908 0.989 19.650 1.00 68.38 167 ASP A O 1
ATOM 1418 N N . ASN A 1 168 ? 23.244 2.421 19.962 1.00 82.81 168 ASN A N 1
ATOM 1419 C CA . ASN A 1 168 ? 22.754 1.753 21.173 1.00 82.81 168 ASN A CA 1
ATOM 1420 C C . ASN A 1 168 ? 21.594 0.788 20.855 1.00 82.81 168 ASN A C 1
ATOM 1422 O O . ASN A 1 168 ? 20.521 1.210 20.412 1.00 82.81 168 ASN A O 1
ATOM 1426 N N . ASN A 1 169 ? 21.782 -0.502 21.155 1.00 86.81 169 ASN A N 1
ATOM 1427 C CA . ASN A 1 169 ? 20.781 -1.562 20.981 1.00 86.81 169 ASN A CA 1
ATOM 1428 C C . ASN A 1 169 ? 19.449 -1.288 21.702 1.00 86.81 169 ASN A C 1
ATOM 1430 O O . ASN A 1 169 ? 18.390 -1.599 21.156 1.00 86.81 169 ASN A O 1
ATOM 1434 N N . GLN A 1 170 ? 19.467 -0.656 22.880 1.00 86.31 170 GLN A N 1
ATOM 1435 C CA . GLN A 1 170 ? 18.238 -0.303 23.605 1.00 86.31 170 GLN A CA 1
ATOM 1436 C C . GLN A 1 170 ? 17.392 0.707 22.821 1.00 86.31 170 GLN A C 1
ATOM 1438 O O . GLN A 1 170 ? 16.176 0.561 22.724 1.00 86.31 170 GLN A O 1
ATOM 1443 N N . ARG A 1 171 ? 18.031 1.699 22.187 1.00 82.31 171 ARG A N 1
ATOM 1444 C CA . ARG A 1 171 ? 17.327 2.684 21.351 1.00 82.31 171 ARG A CA 1
ATOM 1445 C C . ARG A 1 171 ? 16.723 2.037 20.108 1.00 82.31 171 ARG A C 1
ATOM 1447 O O . ARG A 1 171 ? 15.595 2.362 19.759 1.00 82.31 171 ARG A O 1
ATOM 1454 N N . LYS A 1 172 ? 17.429 1.088 19.479 1.00 86.50 172 LYS A N 1
ATOM 1455 C CA . LYS A 1 172 ? 16.895 0.316 18.340 1.00 86.50 172 LYS A CA 1
ATOM 1456 C C . LYS A 1 172 ? 15.625 -0.451 18.728 1.00 86.50 172 LYS A C 1
ATOM 1458 O O . LYS A 1 172 ? 14.658 -0.435 17.971 1.00 86.50 172 LYS A O 1
ATOM 1463 N N . ALA A 1 173 ? 15.598 -1.061 19.915 1.00 89.50 173 ALA A N 1
ATOM 1464 C CA . ALA A 1 173 ? 14.410 -1.749 20.426 1.00 89.50 173 ALA A CA 1
ATOM 1465 C C . ALA A 1 173 ? 13.235 -0.785 20.674 1.00 89.50 173 ALA A C 1
ATOM 1467 O O . ALA A 1 173 ? 12.118 -1.071 20.251 1.00 89.50 173 ALA A O 1
ATOM 1468 N N . ILE A 1 174 ? 13.496 0.382 21.276 1.00 88.94 174 ILE A N 1
ATOM 1469 C CA . ILE A 1 174 ? 12.474 1.418 21.505 1.00 88.94 174 ILE A CA 1
ATOM 1470 C C . ILE A 1 174 ? 11.906 1.938 20.177 1.00 88.94 174 ILE A C 1
ATOM 1472 O O . ILE A 1 174 ? 10.693 2.011 20.019 1.00 88.94 174 ILE A O 1
ATOM 1476 N N . ILE A 1 175 ? 12.759 2.253 19.194 1.00 89.06 175 ILE A N 1
ATOM 1477 C CA . ILE A 1 175 ? 12.309 2.708 17.866 1.00 89.06 175 ILE A CA 1
ATOM 1478 C C . ILE A 1 175 ? 11.452 1.634 17.194 1.00 89.06 175 ILE A C 1
ATOM 1480 O O . ILE A 1 175 ? 10.416 1.957 16.618 1.00 89.06 175 ILE A O 1
ATOM 1484 N N . LYS A 1 176 ? 11.852 0.360 17.288 1.00 92.06 176 LYS A N 1
ATOM 1485 C CA . LYS A 1 176 ? 11.079 -0.759 16.737 1.00 92.06 176 LYS A CA 1
ATOM 1486 C C . LYS A 1 176 ? 9.685 -0.847 17.366 1.00 92.06 176 LYS A C 1
ATOM 1488 O O . LYS A 1 176 ? 8.714 -1.009 16.631 1.00 92.06 176 LYS A O 1
ATOM 1493 N N . ASP A 1 177 ? 9.582 -0.705 18.686 1.00 92.62 177 ASP A N 1
ATOM 1494 C CA . ASP A 1 177 ? 8.296 -0.693 19.393 1.00 92.62 177 ASP A CA 1
ATOM 1495 C C . ASP A 1 177 ? 7.415 0.492 18.968 1.00 92.62 177 ASP A C 1
ATOM 1497 O O . ASP A 1 177 ? 6.259 0.308 18.585 1.00 92.62 177 ASP A O 1
ATOM 1501 N N . ILE A 1 178 ? 7.975 1.707 18.945 1.00 91.06 178 ILE A N 1
ATOM 1502 C CA . ILE A 1 178 ? 7.234 2.905 18.524 1.00 91.06 178 ILE A CA 1
ATOM 1503 C C . ILE A 1 178 ? 6.778 2.759 17.067 1.00 91.06 178 ILE A C 1
ATOM 1505 O O . ILE A 1 178 ? 5.629 3.064 16.753 1.00 91.06 178 ILE A O 1
ATOM 1509 N N . LYS A 1 179 ? 7.640 2.255 16.176 1.00 93.06 179 LYS A N 1
ATOM 1510 C CA . LYS A 1 179 ? 7.302 1.994 14.770 1.00 93.06 179 LYS A CA 1
ATOM 1511 C C . LYS A 1 179 ? 6.142 1.007 14.652 1.00 93.06 179 LYS A C 1
ATOM 1513 O O . LYS A 1 179 ? 5.207 1.281 13.906 1.00 93.06 179 LYS A O 1
ATOM 1518 N N . ALA A 1 180 ? 6.161 -0.088 15.412 1.00 94.38 180 ALA A N 1
ATOM 1519 C CA . ALA A 1 180 ? 5.076 -1.068 15.423 1.00 94.38 180 ALA A CA 1
ATOM 1520 C C . ALA A 1 180 ? 3.751 -0.462 15.914 1.00 94.38 180 ALA A C 1
ATOM 1522 O O . ALA A 1 180 ? 2.718 -0.648 15.269 1.00 94.38 180 ALA A O 1
ATOM 1523 N N . ARG A 1 181 ? 3.779 0.324 17.001 1.00 93.12 181 ARG A N 1
ATOM 1524 C CA . ARG A 1 181 ? 2.589 1.032 17.502 1.00 93.12 181 ARG A CA 1
ATOM 1525 C C . ARG A 1 181 ? 2.030 2.006 16.470 1.00 93.12 181 ARG A C 1
ATOM 1527 O O . ARG A 1 181 ? 0.848 1.945 16.157 1.00 93.12 181 ARG A O 1
ATOM 1534 N N . ARG A 1 182 ? 2.890 2.827 15.866 1.00 93.38 182 ARG A N 1
ATOM 1535 C CA . ARG A 1 182 ? 2.511 3.797 14.829 1.00 93.38 182 ARG A CA 1
ATOM 1536 C C . ARG A 1 182 ? 1.962 3.136 13.566 1.00 93.38 182 ARG A C 1
ATOM 1538 O O . ARG A 1 182 ? 1.017 3.660 12.984 1.00 93.38 182 ARG A O 1
ATOM 1545 N N . LEU A 1 183 ? 2.520 2.001 13.144 1.00 95.44 183 LEU A N 1
ATOM 1546 C CA . LEU A 1 183 ? 1.971 1.213 12.036 1.00 95.44 183 LEU A CA 1
ATOM 1547 C C . LEU A 1 183 ? 0.558 0.727 12.361 1.00 95.44 183 LEU A C 1
ATOM 1549 O O . LEU A 1 183 ? -0.339 0.901 11.544 1.00 95.44 183 LEU A O 1
ATOM 1553 N N . ASN A 1 184 ? 0.335 0.206 13.570 1.00 95.00 184 ASN A N 1
ATOM 1554 C CA . ASN A 1 184 ? -1.010 -0.169 13.999 1.00 95.00 184 ASN A CA 1
ATOM 1555 C C . ASN A 1 184 ? -1.946 1.054 14.000 1.00 95.00 184 ASN A C 1
ATOM 1557 O O . ASN A 1 184 ? -3.058 0.962 13.498 1.00 95.00 184 ASN A O 1
ATOM 1561 N N . SER A 1 185 ? -1.515 2.227 14.471 1.00 95.00 185 SER A N 1
ATOM 1562 C CA . SER A 1 185 ? -2.342 3.443 14.405 1.00 95.00 185 SER A CA 1
ATOM 1563 C C . SER A 1 185 ? -2.710 3.832 12.960 1.00 95.00 185 SER A C 1
ATOM 1565 O O . SER A 1 185 ? -3.845 4.239 12.724 1.00 95.00 185 SER A O 1
ATOM 1567 N N . HIS A 1 186 ? -1.819 3.637 11.974 1.00 96.75 186 HIS A N 1
ATOM 1568 C CA . HIS A 1 186 ? -2.146 3.840 10.549 1.00 96.75 186 HIS A CA 1
ATOM 1569 C C . HIS A 1 186 ? -3.190 2.840 10.038 1.00 96.75 186 HIS A C 1
ATOM 1571 O O . HIS A 1 186 ? -4.073 3.221 9.272 1.00 96.75 186 HIS A O 1
ATOM 1577 N N . GLU A 1 187 ? -3.123 1.586 10.483 1.00 97.19 187 GLU A N 1
ATOM 1578 C CA . GLU A 1 187 ? -4.132 0.563 10.185 1.00 97.19 187 GLU A CA 1
ATOM 1579 C C . GLU A 1 187 ? -5.511 0.962 10.705 1.00 97.19 187 GLU A C 1
ATOM 1581 O O . GLU A 1 187 ? -6.480 0.963 9.947 1.00 97.19 187 GLU A O 1
ATOM 1586 N N . TYR A 1 188 ? -5.601 1.406 11.959 1.00 95.94 188 TYR A N 1
ATOM 1587 C CA . TYR A 1 188 ? -6.857 1.919 12.513 1.00 95.94 188 TYR A CA 1
ATOM 1588 C C . TYR A 1 188 ? -7.343 3.171 11.781 1.00 95.94 188 TYR A C 1
ATOM 1590 O O . TYR A 1 188 ? -8.525 3.272 11.450 1.00 95.94 188 TYR A O 1
ATOM 1598 N N . ALA A 1 189 ? -6.439 4.103 11.472 1.00 96.00 189 ALA A N 1
ATOM 1599 C CA . ALA A 1 189 ? -6.783 5.303 10.725 1.00 96.00 189 ALA A CA 1
ATOM 1600 C C . ALA A 1 189 ? -7.370 4.973 9.345 1.00 96.00 189 ALA A C 1
ATOM 1602 O O . ALA A 1 189 ? -8.333 5.615 8.918 1.00 96.00 189 ALA A O 1
ATOM 1603 N N . ALA A 1 190 ? -6.817 3.959 8.676 1.00 97.31 190 ALA A N 1
ATOM 1604 C CA . ALA A 1 190 ? -7.266 3.487 7.374 1.00 97.31 190 ALA A CA 1
ATOM 1605 C C . ALA A 1 190 ? -8.634 2.801 7.435 1.00 97.31 190 ALA A C 1
ATOM 1607 O O . ALA A 1 190 ? -9.487 3.077 6.592 1.00 97.31 190 ALA A O 1
ATOM 1608 N N . LEU A 1 191 ? -8.883 1.977 8.461 1.00 96.94 191 LEU A N 1
ATOM 1609 C CA . LEU A 1 191 ? -10.197 1.365 8.690 1.00 96.94 191 LEU A CA 1
ATOM 1610 C C . LEU A 1 191 ? -11.284 2.439 8.833 1.00 96.94 191 LEU A C 1
ATOM 1612 O O . LEU A 1 191 ? -12.322 2.338 8.188 1.00 96.94 191 LEU A O 1
ATOM 1616 N N . VAL A 1 192 ? -11.022 3.493 9.614 1.00 95.38 192 VAL A N 1
ATOM 1617 C CA . VAL A 1 192 ? -11.953 4.623 9.806 1.00 95.38 192 VAL A CA 1
ATOM 1618 C C . VAL A 1 192 ? -12.121 5.462 8.536 1.00 95.38 192 VAL A C 1
ATOM 1620 O O . VAL A 1 192 ? -13.195 6.009 8.290 1.00 95.38 192 VAL A O 1
ATOM 1623 N N . ALA A 1 193 ? -11.072 5.580 7.721 1.00 95.88 193 ALA A N 1
ATOM 1624 C CA . ALA A 1 193 ? -11.147 6.294 6.451 1.00 95.88 193 ALA A CA 1
ATOM 1625 C C . ALA A 1 193 ? -12.035 5.570 5.427 1.00 95.88 193 ALA A C 1
ATOM 1627 O O . ALA A 1 193 ? -12.783 6.222 4.701 1.00 95.88 193 ALA A O 1
ATOM 1628 N N . ILE A 1 194 ? -11.954 4.236 5.374 1.00 96.62 194 ILE A N 1
ATOM 1629 C CA . ILE A 1 194 ? -12.607 3.416 4.345 1.00 96.62 194 ILE A CA 1
ATOM 1630 C C . ILE A 1 194 ? -14.013 2.963 4.752 1.00 96.62 194 ILE A C 1
ATOM 1632 O O . ILE A 1 194 ? -14.920 2.952 3.917 1.00 96.62 194 ILE A O 1
ATOM 1636 N N . PHE A 1 195 ? -14.210 2.558 6.006 1.00 95.94 195 PHE A N 1
ATOM 1637 C CA . PHE A 1 195 ? -15.445 1.913 6.445 1.00 95.94 195 PHE A CA 1
ATOM 1638 C C . PHE A 1 195 ? -16.369 2.866 7.203 1.00 95.94 195 PHE A C 1
ATOM 1640 O O . PHE A 1 195 ? -15.938 3.736 7.957 1.00 95.94 195 PHE A O 1
ATOM 1647 N N . ASP A 1 196 ? -17.676 2.674 7.023 1.00 94.19 196 ASP A N 1
ATOM 1648 C CA . ASP A 1 196 ? -18.678 3.360 7.831 1.00 94.19 196 ASP A CA 1
ATOM 1649 C C . ASP A 1 196 ? -18.757 2.778 9.256 1.00 94.19 196 ASP A C 1
ATOM 1651 O O . ASP A 1 196 ? -18.301 1.668 9.547 1.00 94.19 196 ASP A O 1
ATOM 1655 N N . VAL A 1 197 ? -19.381 3.534 10.162 1.00 93.81 197 VAL A N 1
ATOM 1656 C CA . VAL A 1 197 ? -19.527 3.158 11.579 1.00 93.81 197 VAL A CA 1
ATOM 1657 C C . VAL A 1 197 ? -20.231 1.807 11.745 1.00 93.81 197 VAL A C 1
ATOM 1659 O O . VAL A 1 197 ? -19.922 1.055 12.669 1.00 93.81 197 VAL A O 1
ATOM 1662 N N . LYS A 1 198 ? -21.179 1.474 10.860 1.00 94.75 198 LYS A N 1
ATOM 1663 C CA . LYS A 1 198 ? -21.898 0.196 10.906 1.00 94.75 198 LYS A CA 1
ATOM 1664 C C . LYS A 1 198 ? -20.943 -0.966 10.624 1.00 94.75 198 LYS A C 1
ATOM 1666 O O . LYS A 1 198 ? -20.899 -1.915 11.402 1.00 94.75 198 LYS A O 1
ATOM 1671 N N . THR A 1 199 ? -20.144 -0.853 9.571 1.00 94.94 199 THR A N 1
ATOM 1672 C CA . THR A 1 199 ? -19.157 -1.854 9.155 1.00 94.94 199 THR A CA 1
ATOM 1673 C C . THR A 1 199 ? -18.068 -2.026 10.217 1.00 94.94 199 THR A C 1
ATOM 1675 O O . THR A 1 199 ? -17.715 -3.153 10.560 1.00 94.94 199 THR A O 1
ATOM 1678 N N . LEU A 1 200 ? -17.585 -0.931 10.818 1.00 94.88 200 LEU A N 1
ATOM 1679 C CA . LEU A 1 200 ? -16.614 -0.985 11.921 1.00 94.88 200 LEU A CA 1
ATOM 1680 C C . LEU A 1 200 ? -17.166 -1.737 13.143 1.00 94.88 200 LEU A C 1
ATOM 1682 O O . LEU A 1 200 ? -16.477 -2.588 13.711 1.00 94.88 200 LEU A O 1
ATOM 1686 N N . LYS A 1 201 ? -18.434 -1.495 13.507 1.00 93.69 201 LYS A N 1
ATOM 1687 C CA . LYS A 1 201 ? -19.120 -2.232 14.584 1.00 93.69 201 LYS A CA 1
ATOM 1688 C C . LYS A 1 201 ? -19.277 -3.714 14.258 1.00 93.69 201 LYS A C 1
ATOM 1690 O O . LYS A 1 201 ? -19.025 -4.557 15.118 1.00 93.69 201 LYS A O 1
ATOM 1695 N N . GLU A 1 202 ? -19.651 -4.047 13.024 1.00 92.94 202 GLU A N 1
ATOM 1696 C CA . GLU A 1 202 ? -19.738 -5.438 12.569 1.00 92.94 202 GLU A CA 1
ATOM 1697 C C . GLU A 1 202 ? -18.382 -6.140 12.683 1.00 92.94 202 GLU A C 1
ATOM 1699 O O . GLU A 1 202 ? -18.313 -7.263 13.188 1.00 92.94 202 GLU A O 1
ATOM 1704 N N . LEU A 1 203 ? -17.295 -5.454 12.328 1.00 93.25 203 LEU A N 1
ATOM 1705 C CA . LEU A 1 203 ? -15.919 -5.932 12.476 1.00 93.25 203 LEU A CA 1
ATOM 1706 C C . LEU A 1 203 ? -15.410 -5.961 13.927 1.00 93.25 203 LEU A C 1
ATOM 1708 O O . LEU A 1 203 ? -14.358 -6.544 14.167 1.00 93.25 203 LEU A O 1
ATOM 1712 N N . LYS A 1 204 ? -16.171 -5.431 14.897 1.00 93.31 204 LYS A N 1
ATOM 1713 C CA . LYS A 1 204 ? -15.753 -5.250 16.304 1.00 93.31 204 LYS A CA 1
ATOM 1714 C C . LYS A 1 204 ? -14.474 -4.408 16.432 1.00 93.31 204 LYS A C 1
ATOM 1716 O O . LYS A 1 204 ? -13.617 -4.696 17.262 1.00 93.31 204 LYS A O 1
ATOM 1721 N N . ILE A 1 205 ? -14.340 -3.382 15.594 1.00 91.44 205 ILE A N 1
ATOM 1722 C CA . ILE A 1 205 ? -13.219 -2.443 15.651 1.00 91.44 205 ILE A CA 1
ATOM 1723 C C . ILE A 1 205 ? -13.601 -1.287 16.575 1.00 91.44 205 ILE A C 1
ATOM 1725 O O . ILE A 1 205 ? -14.463 -0.477 16.240 1.00 91.44 205 ILE A O 1
ATOM 1729 N N . GLU A 1 206 ? -12.934 -1.202 17.723 1.00 88.25 206 GLU A N 1
ATOM 1730 C CA . GLU A 1 206 ? -13.008 -0.051 18.628 1.00 88.25 206 GLU A CA 1
ATOM 1731 C C . GLU A 1 206 ? -12.000 1.010 18.163 1.00 88.25 206 GLU A C 1
ATOM 1733 O O . GLU A 1 206 ? -10.786 0.793 18.239 1.00 88.25 206 GLU A O 1
ATOM 1738 N N . TYR A 1 207 ? -12.486 2.137 17.634 1.00 81.56 207 TYR A N 1
ATOM 1739 C CA . TYR A 1 207 ? -11.626 3.178 17.047 1.00 81.56 207 TYR A CA 1
ATOM 1740 C C . TYR A 1 207 ? -11.643 4.488 17.838 1.00 81.56 207 TYR A C 1
ATOM 1742 O O . TYR A 1 207 ? -10.686 5.259 17.780 1.00 81.56 207 TYR A O 1
ATOM 1750 N N . GLU A 1 208 ? -12.697 4.726 18.617 1.00 81.44 208 GLU A N 1
ATOM 1751 C CA . GLU A 1 208 ? -12.918 5.960 19.369 1.00 81.44 208 GLU A CA 1
ATOM 1752 C C . GLU A 1 208 ? -11.813 6.216 20.405 1.00 81.44 208 GLU A C 1
ATOM 1754 O O . GLU A 1 208 ? -11.502 7.363 20.709 1.00 81.44 208 GLU A O 1
ATOM 1759 N N . GLN A 1 209 ? -11.167 5.156 20.896 1.00 74.88 209 GLN A N 1
ATOM 1760 C CA . GLN A 1 209 ? -10.094 5.231 21.892 1.00 74.88 209 GLN A CA 1
ATOM 1761 C C . GLN A 1 209 ? -8.721 5.603 21.302 1.00 74.88 209 GLN A C 1
ATOM 1763 O O . GLN A 1 209 ? -7.765 5.747 22.056 1.00 74.88 209 GLN A O 1
ATOM 1768 N N . LYS A 1 210 ? -8.592 5.738 19.972 1.00 81.94 210 LYS A N 1
ATOM 1769 C CA . LYS A 1 210 ? -7.285 5.875 19.297 1.00 81.94 210 LYS A CA 1
ATOM 1770 C C . LYS A 1 210 ? -7.063 7.202 18.574 1.00 81.94 210 LYS A C 1
ATOM 1772 O O . LYS A 1 210 ? -6.076 7.335 17.857 1.00 81.94 210 LYS A O 1
ATOM 1777 N N . PHE A 1 211 ? -7.952 8.181 18.739 1.00 80.44 211 PHE A N 1
ATOM 1778 C CA . PHE A 1 211 ? -7.863 9.449 18.005 1.00 80.44 211 PHE A CA 1
ATOM 1779 C C . PHE A 1 211 ? -6.546 10.199 18.249 1.00 80.44 211 PHE A C 1
ATOM 1781 O O . PHE A 1 211 ? -5.887 10.578 17.284 1.00 80.44 211 PHE A O 1
ATOM 1788 N N . GLU A 1 212 ? -6.122 10.341 19.507 1.00 83.69 212 GLU A N 1
ATOM 1789 C CA . GLU A 1 212 ? -4.875 11.043 19.855 1.00 83.69 212 GLU A CA 1
ATOM 1790 C C . GLU A 1 212 ? -3.643 10.365 19.224 1.00 83.69 212 GLU A C 1
ATOM 1792 O O . GLU A 1 212 ? -2.783 11.027 18.645 1.00 83.69 212 GLU A O 1
ATOM 1797 N N . GLU A 1 213 ? -3.588 9.028 19.234 1.00 84.12 213 GLU A N 1
ATOM 1798 C CA . GLU A 1 213 ? -2.488 8.271 18.617 1.00 84.12 213 GLU A CA 1
ATOM 1799 C C . GLU A 1 213 ? -2.436 8.431 17.088 1.00 84.12 213 GLU A C 1
ATOM 1801 O O . GLU A 1 213 ? -1.357 8.364 16.481 1.00 84.12 213 GLU A O 1
ATOM 1806 N N . ILE A 1 214 ? -3.601 8.609 16.456 1.00 85.00 214 ILE A N 1
ATOM 1807 C CA . ILE A 1 214 ? -3.730 8.808 15.011 1.00 85.00 214 ILE A CA 1
ATOM 1808 C C . ILE A 1 214 ? -3.275 10.216 14.614 1.00 85.00 214 ILE A C 1
ATOM 1810 O O . ILE A 1 214 ? -2.586 10.354 13.605 1.00 85.00 214 ILE A O 1
ATOM 1814 N N . GLU A 1 215 ? -3.582 11.255 15.393 1.00 85.69 215 GLU A N 1
ATOM 1815 C CA . GLU A 1 215 ? -3.123 12.619 15.084 1.00 85.69 215 GLU A CA 1
ATOM 1816 C C . GLU A 1 215 ? -1.593 12.717 15.070 1.00 85.69 215 GLU A C 1
ATOM 1818 O O . GLU A 1 215 ? -0.994 13.307 14.167 1.00 85.69 215 GLU A O 1
ATOM 1823 N N . GLU A 1 216 ? -0.929 12.040 16.004 1.00 85.19 216 GLU A N 1
ATOM 1824 C CA . GLU A 1 216 ? 0.532 11.966 16.036 1.00 85.19 216 GLU A CA 1
ATOM 1825 C C . GLU A 1 216 ? 1.130 11.274 14.791 1.00 85.19 216 GLU A C 1
ATOM 1827 O O . GLU A 1 216 ? 2.293 11.503 14.442 1.00 85.19 216 GLU A O 1
ATOM 1832 N N . CYS A 1 217 ? 0.348 10.451 14.081 1.00 85.94 217 CYS A N 1
ATOM 1833 C CA . CYS A 1 217 ? 0.771 9.808 12.836 1.00 85.94 217 CYS A CA 1
ATOM 1834 C C . CYS A 1 217 ? 0.857 10.776 11.649 1.00 85.94 217 CYS A C 1
ATOM 1836 O O . CYS A 1 217 ? 1.555 10.476 10.676 1.00 85.94 217 CYS A O 1
ATOM 1838 N N . PHE A 1 218 ? 0.219 11.951 11.720 1.00 88.50 218 PHE A N 1
ATOM 1839 C CA . PHE A 1 218 ? 0.230 12.925 10.619 1.00 88.50 218 PHE A CA 1
ATOM 1840 C C . PHE A 1 218 ? 1.649 13.417 10.325 1.00 88.50 218 PHE A C 1
ATOM 1842 O O . PHE A 1 218 ? 2.003 13.708 9.184 1.00 88.50 218 PHE A O 1
ATOM 1849 N N . ALA A 1 219 ? 2.508 13.424 11.346 1.00 88.19 219 ALA A N 1
ATOM 1850 C CA . ALA A 1 219 ? 3.895 13.841 11.217 1.00 88.19 219 ALA A CA 1
ATOM 1851 C C . ALA A 1 219 ? 4.747 12.914 10.321 1.00 88.19 219 ALA A C 1
ATOM 1853 O O . ALA A 1 219 ? 5.815 13.332 9.883 1.00 88.19 219 ALA A O 1
ATOM 1854 N N . ILE A 1 220 ? 4.285 11.691 10.016 1.00 91.88 220 ILE A N 1
ATOM 1855 C CA . ILE A 1 220 ? 4.952 10.773 9.070 1.00 91.88 220 ILE A CA 1
ATOM 1856 C C . ILE A 1 220 ? 4.666 11.171 7.606 1.00 91.88 220 ILE A C 1
ATOM 1858 O O . ILE A 1 220 ? 5.394 10.785 6.691 1.00 91.88 220 ILE A O 1
ATOM 1862 N N . GLY A 1 221 ? 3.622 11.974 7.363 1.00 91.31 221 GLY A N 1
ATOM 1863 C CA . GLY A 1 221 ? 3.283 12.492 6.034 1.00 91.31 221 GLY A CA 1
ATOM 1864 C C . GLY A 1 221 ? 2.566 11.495 5.118 1.00 91.31 221 GLY A C 1
ATOM 1865 O O . GLY A 1 221 ? 2.484 11.725 3.913 1.00 91.31 221 GLY A O 1
ATOM 1866 N N . ILE A 1 222 ? 2.058 10.386 5.665 1.00 94.75 222 ILE A N 1
ATOM 1867 C CA . ILE A 1 222 ? 1.189 9.443 4.942 1.00 94.75 222 ILE A CA 1
ATOM 1868 C C . ILE A 1 222 ? -0.286 9.825 5.118 1.00 94.75 222 ILE A C 1
ATOM 1870 O O . ILE A 1 222 ? -1.056 9.792 4.158 1.00 94.75 222 ILE A O 1
ATOM 1874 N N . ILE A 1 223 ? -0.670 10.224 6.331 1.00 95.00 223 ILE A N 1
ATOM 1875 C CA . ILE A 1 223 ? -1.958 10.850 6.628 1.00 95.00 223 ILE A CA 1
ATOM 1876 C C . ILE A 1 223 ? -1.730 12.362 6.606 1.00 95.00 223 ILE A C 1
ATOM 1878 O O . ILE A 1 223 ? -0.825 12.858 7.272 1.00 95.00 223 ILE A O 1
ATOM 1882 N N . ILE A 1 224 ? -2.510 13.080 5.802 1.00 93.06 224 ILE A N 1
ATOM 1883 C CA . ILE A 1 224 ? -2.320 14.513 5.527 1.00 93.06 224 ILE A CA 1
ATOM 1884 C C . ILE A 1 224 ? -3.341 15.407 6.239 1.00 93.06 224 ILE A C 1
ATOM 1886 O O . ILE A 1 224 ? -3.289 16.626 6.098 1.00 93.06 224 ILE A O 1
ATOM 1890 N N . GLY A 1 225 ? -4.279 14.819 6.981 1.00 92.25 225 GLY A N 1
ATOM 1891 C CA . GLY A 1 225 ? -5.266 15.548 7.770 1.00 92.25 225 GLY A CA 1
ATOM 1892 C C . GLY A 1 225 ? -6.567 14.774 7.933 1.00 92.25 225 GLY A C 1
ATOM 1893 O O . GLY A 1 225 ? -6.587 13.545 7.866 1.00 92.25 225 GLY A O 1
ATOM 1894 N N . LEU A 1 226 ? -7.661 15.513 8.105 1.00 91.56 226 LEU A N 1
ATOM 1895 C CA . LEU A 1 226 ? -9.021 14.986 8.200 1.00 91.56 226 LEU A CA 1
ATOM 1896 C C . LEU A 1 226 ? -9.889 15.506 7.041 1.00 91.56 226 LEU A C 1
ATOM 1898 O O . LEU A 1 226 ? -9.641 16.588 6.505 1.00 91.56 226 LEU A O 1
ATOM 1902 N N . THR A 1 227 ? -10.902 14.737 6.645 1.00 90.44 227 THR A N 1
ATOM 1903 C CA . THR A 1 227 ? -11.977 15.176 5.740 1.00 90.44 227 THR A CA 1
ATOM 1904 C C . THR A 1 227 ? -13.021 16.009 6.494 1.00 90.44 227 THR A C 1
ATOM 1906 O O . THR A 1 227 ? -12.986 16.095 7.723 1.00 90.44 227 THR A O 1
ATOM 1909 N N . GLU A 1 228 ? -13.990 16.599 5.783 1.00 87.06 228 GLU A N 1
ATOM 1910 C CA . GLU A 1 228 ? -15.107 17.329 6.412 1.00 87.06 228 GLU A CA 1
ATOM 1911 C C . GLU A 1 228 ? -15.953 16.427 7.331 1.00 87.06 228 GLU A C 1
ATOM 1913 O O . GLU A 1 228 ? -16.424 16.861 8.380 1.00 87.06 228 GLU A O 1
ATOM 1918 N N . GLU A 1 229 ? -16.045 15.135 7.005 1.00 88.62 229 GLU A N 1
ATOM 1919 C CA . GLU A 1 229 ? -16.693 14.106 7.829 1.00 88.62 229 GLU A CA 1
ATOM 1920 C C . GLU A 1 229 ? -15.844 13.654 9.033 1.00 88.62 229 GLU A C 1
ATOM 1922 O O . GLU A 1 229 ? -16.194 12.686 9.707 1.00 88.62 229 GLU A O 1
ATOM 1927 N N . LYS A 1 230 ? -14.709 14.316 9.300 1.00 89.38 230 LYS A N 1
ATOM 1928 C CA . LYS A 1 230 ? -13.732 13.945 10.338 1.00 89.38 230 LYS A CA 1
ATOM 1929 C C . LYS A 1 230 ? -13.127 12.545 10.159 1.00 89.38 230 LYS A C 1
ATOM 1931 O O . LYS A 1 230 ? -12.692 11.930 11.131 1.00 89.38 230 LYS A O 1
ATOM 1936 N N . LYS A 1 231 ? -13.069 12.037 8.924 1.00 91.94 231 LYS A N 1
ATOM 1937 C CA . LYS A 1 231 ? -12.334 10.804 8.592 1.00 91.94 231 LYS A CA 1
ATOM 1938 C C . LYS A 1 231 ? -10.882 11.120 8.261 1.00 91.94 231 LYS A C 1
ATOM 1940 O O . LYS A 1 231 ? -10.583 12.205 7.774 1.00 91.94 231 LYS A O 1
ATOM 1945 N N . ASN A 1 232 ? -9.981 10.166 8.473 1.00 94.12 232 ASN A N 1
ATOM 1946 C CA . ASN A 1 232 ? -8.568 10.348 8.139 1.00 94.12 232 ASN A CA 1
ATOM 1947 C C . ASN A 1 232 ? -8.373 10.507 6.626 1.00 94.12 232 ASN A C 1
ATOM 1949 O O . ASN A 1 232 ? -8.793 9.655 5.844 1.00 94.12 232 ASN A O 1
ATOM 1953 N N . LYS A 1 233 ? -7.706 11.588 6.215 1.00 93.81 233 LYS A N 1
ATOM 1954 C CA . LYS A 1 233 ? -7.355 11.860 4.821 1.00 93.81 233 LYS A CA 1
ATOM 1955 C C . LYS A 1 233 ? -5.934 11.377 4.556 1.00 93.81 233 LYS A C 1
ATOM 1957 O O . LYS A 1 233 ? -4.971 11.941 5.070 1.00 93.81 233 LYS A O 1
ATOM 1962 N N . PHE A 1 234 ? -5.799 10.341 3.739 1.00 94.25 234 PHE A N 1
ATOM 1963 C CA . PHE A 1 234 ? -4.500 9.830 3.303 1.00 94.25 234 PHE A CA 1
ATOM 1964 C C . PHE A 1 234 ? -3.956 10.647 2.128 1.00 94.25 234 PHE A C 1
ATOM 1966 O O . PHE A 1 234 ? -4.727 11.194 1.341 1.00 94.25 234 PHE A O 1
ATOM 1973 N N . LEU A 1 235 ? -2.626 10.699 1.989 1.00 90.81 235 LEU A N 1
ATOM 1974 C CA . LEU A 1 235 ? -1.944 11.341 0.857 1.00 90.81 235 LEU A CA 1
ATOM 1975 C C . LEU A 1 235 ? -2.452 10.800 -0.488 1.00 90.81 235 LEU A C 1
ATOM 1977 O O . LEU A 1 235 ? -2.567 11.539 -1.460 1.00 90.81 235 LEU A O 1
ATOM 1981 N N . HIS A 1 236 ? -2.755 9.505 -0.522 1.00 90.88 236 HIS A N 1
ATOM 1982 C CA . HIS A 1 236 ? -3.432 8.830 -1.618 1.00 90.88 236 HIS A CA 1
ATOM 1983 C C . HIS A 1 236 ? -4.277 7.683 -1.051 1.00 90.88 236 HIS A C 1
ATOM 1985 O O . HIS A 1 236 ? -3.848 7.013 -0.108 1.00 90.88 236 HIS A O 1
ATOM 1991 N N . GLN A 1 237 ? -5.450 7.426 -1.632 1.00 92.06 237 GLN A N 1
ATOM 1992 C CA . GLN A 1 237 ? -6.386 6.405 -1.143 1.00 92.06 237 GLN A CA 1
ATOM 1993 C C . GLN A 1 237 ? -5.755 5.008 -1.054 1.00 92.06 237 GLN A C 1
ATOM 1995 O O . GLN A 1 237 ? -5.997 4.282 -0.094 1.00 92.06 237 GLN A O 1
ATOM 2000 N N . SER A 1 238 ? -4.871 4.658 -1.990 1.00 92.69 238 SER A N 1
ATOM 2001 C CA . SER A 1 238 ? -4.186 3.358 -1.989 1.00 92.69 238 SER A CA 1
ATOM 2002 C C . SER A 1 238 ? -3.349 3.086 -0.733 1.00 92.69 238 SER A C 1
ATOM 2004 O O . SER A 1 238 ? -3.111 1.927 -0.415 1.00 92.69 238 SER A O 1
ATOM 2006 N N . TYR A 1 239 ? -2.898 4.117 0.000 1.00 95.31 239 TYR A N 1
ATOM 2007 C CA . TYR A 1 239 ? -2.257 3.900 1.302 1.00 95.31 239 TYR A CA 1
ATOM 2008 C C . TYR A 1 239 ? -3.263 3.381 2.328 1.00 95.31 239 TYR A C 1
ATOM 2010 O O . TYR A 1 239 ? -2.951 2.444 3.055 1.00 95.31 239 TYR A O 1
ATOM 2018 N N . ALA A 1 240 ? -4.471 3.950 2.370 1.00 96.62 240 ALA A N 1
ATOM 2019 C CA . ALA A 1 240 ? -5.528 3.448 3.240 1.00 96.62 240 ALA A CA 1
ATOM 2020 C C . ALA A 1 240 ? -5.888 2.003 2.862 1.00 96.62 240 ALA A C 1
ATOM 2022 O O . ALA A 1 240 ? -5.976 1.139 3.728 1.00 96.62 240 ALA A O 1
ATOM 2023 N N . GLU A 1 241 ? -6.017 1.712 1.566 1.00 96.38 241 GLU A N 1
ATOM 2024 C CA . GLU A 1 241 ? -6.327 0.361 1.081 1.00 96.38 241 GLU A CA 1
ATOM 2025 C C . GLU A 1 241 ? -5.243 -0.651 1.477 1.00 96.38 241 GLU A C 1
ATOM 2027 O O . GLU A 1 241 ? -5.568 -1.740 1.952 1.00 96.38 241 GLU A O 1
ATOM 2032 N N . TYR A 1 242 ? -3.969 -0.258 1.370 1.00 97.25 242 TYR A N 1
ATOM 2033 C CA . TYR A 1 242 ? -2.830 -1.041 1.847 1.00 97.25 242 TYR A CA 1
ATOM 2034 C C . TYR A 1 242 ? -2.915 -1.332 3.343 1.00 97.25 242 TYR A C 1
ATOM 2036 O O . TYR A 1 242 ? -2.846 -2.491 3.744 1.00 97.25 242 TYR A O 1
ATOM 2044 N N . PHE A 1 243 ? -3.116 -0.311 4.174 1.00 98.25 243 PHE A N 1
ATOM 2045 C CA . PHE A 1 243 ? -3.181 -0.495 5.623 1.00 98.25 243 PHE A CA 1
ATOM 2046 C C . PHE A 1 243 ? -4.409 -1.295 6.081 1.00 98.25 243 PHE A C 1
ATOM 2048 O O . PHE A 1 243 ? -4.332 -2.047 7.051 1.00 98.25 243 PHE A O 1
ATOM 2055 N N . VAL A 1 244 ? -5.544 -1.199 5.381 1.00 98.06 244 VAL A N 1
ATOM 2056 C CA . VAL A 1 244 ? -6.675 -2.100 5.650 1.00 98.06 244 VAL A CA 1
ATOM 2057 C C . VAL A 1 244 ? -6.310 -3.542 5.296 1.00 98.06 244 VAL A C 1
ATOM 2059 O O . VAL A 1 244 ? -6.594 -4.451 6.076 1.00 98.06 244 VAL A O 1
ATOM 2062 N N . ALA A 1 245 ? -5.639 -3.769 4.165 1.00 97.94 245 ALA A N 1
ATOM 2063 C CA . ALA A 1 245 ? -5.191 -5.102 3.776 1.00 97.94 245 ALA A CA 1
ATOM 2064 C C . ALA A 1 245 ? -4.181 -5.697 4.779 1.00 97.94 245 ALA A C 1
ATOM 2066 O O . ALA A 1 245 ? -4.294 -6.873 5.138 1.00 97.94 245 ALA A O 1
ATOM 2067 N N . THR A 1 246 ? -3.236 -4.900 5.297 1.00 98.19 246 THR A N 1
ATOM 2068 C CA . THR A 1 246 ? -2.302 -5.362 6.341 1.00 98.19 246 THR A CA 1
ATOM 2069 C C . THR A 1 246 ? -3.025 -5.684 7.646 1.00 98.19 246 THR A C 1
ATOM 2071 O O . THR A 1 246 ? -2.740 -6.718 8.257 1.00 98.19 246 THR A O 1
ATOM 2074 N N . TYR A 1 247 ? -4.012 -4.872 8.039 1.00 97.75 247 TYR A N 1
ATOM 2075 C CA . TYR A 1 247 ? -4.852 -5.153 9.202 1.00 97.75 247 TYR A CA 1
ATOM 2076 C C . TYR A 1 247 ? -5.620 -6.469 9.048 1.00 97.75 247 TYR A C 1
ATOM 2078 O O . TYR A 1 247 ? -5.609 -7.301 9.958 1.00 97.75 247 TYR A O 1
ATOM 2086 N N . PHE A 1 248 ? -6.256 -6.689 7.894 1.00 97.56 248 PHE A N 1
ATOM 2087 C CA . PHE A 1 248 ? -6.977 -7.928 7.605 1.00 97.56 248 PHE A CA 1
ATOM 2088 C C . PHE A 1 248 ? -6.063 -9.147 7.658 1.00 97.56 248 PHE A C 1
ATOM 2090 O O . PHE A 1 248 ? -6.437 -10.142 8.273 1.00 97.56 248 PHE A O 1
ATOM 2097 N N . ARG A 1 249 ? -4.839 -9.062 7.120 1.00 97.31 249 ARG A N 1
ATOM 2098 C CA . ARG A 1 249 ? -3.854 -10.153 7.223 1.00 97.31 249 ARG A CA 1
ATOM 2099 C C . ARG A 1 249 ? -3.516 -10.486 8.673 1.00 97.31 249 ARG A C 1
ATOM 2101 O O . ARG A 1 249 ? -3.504 -11.658 9.032 1.00 97.31 249 ARG A O 1
ATOM 2108 N N . LYS A 1 250 ? -3.271 -9.476 9.511 1.00 97.12 250 LYS A N 1
ATOM 2109 C CA . LYS A 1 250 ? -2.926 -9.673 10.931 1.00 97.12 250 LYS A CA 1
ATOM 2110 C C . LYS A 1 250 ? -4.072 -10.248 11.766 1.00 97.12 250 LYS A C 1
ATOM 2112 O O . LYS A 1 250 ? -3.814 -10.873 12.786 1.00 97.12 250 LYS A O 1
ATOM 2117 N N . ASN A 1 251 ? -5.318 -10.009 11.359 1.00 96.25 251 ASN A N 1
ATOM 2118 C CA . ASN A 1 251 ? -6.511 -10.365 12.131 1.00 96.25 251 ASN A CA 1
ATOM 2119 C C . ASN A 1 251 ? -7.371 -11.435 11.440 1.00 96.25 251 ASN A C 1
ATOM 2121 O O . ASN A 1 251 ? -8.531 -11.620 11.814 1.00 96.25 251 ASN A O 1
ATOM 2125 N N . LEU A 1 252 ? -6.821 -12.141 10.447 1.00 95.56 252 LEU A N 1
ATOM 2126 C CA . LEU A 1 252 ? -7.559 -13.103 9.629 1.00 95.56 252 LEU A CA 1
ATOM 2127 C C . LEU A 1 252 ? -8.228 -14.194 10.476 1.00 95.56 252 LEU A C 1
ATOM 2129 O O . LEU A 1 252 ? -9.394 -14.504 10.260 1.00 95.56 252 LEU A O 1
ATOM 2133 N N . GLU A 1 253 ? -7.532 -14.708 11.490 1.00 95.25 253 GLU A N 1
ATOM 2134 C CA . GLU A 1 253 ? -8.060 -15.736 12.399 1.00 95.25 253 GLU A CA 1
ATOM 2135 C C . GLU A 1 253 ? -9.247 -15.239 13.241 1.00 95.25 253 GLU A C 1
ATOM 2137 O O . GLU A 1 253 ? -10.159 -15.999 13.554 1.00 95.25 253 GLU A O 1
ATOM 2142 N N . THR A 1 254 ? -9.265 -13.950 13.590 1.00 94.75 254 THR A N 1
ATOM 2143 C CA . THR A 1 254 ? -10.264 -13.369 14.501 1.00 94.75 254 THR A CA 1
ATOM 2144 C C . THR A 1 254 ? -11.517 -12.886 13.769 1.00 94.75 254 THR A C 1
ATOM 2146 O O . THR A 1 254 ? -12.620 -12.937 14.319 1.00 94.75 254 THR A O 1
ATOM 2149 N N . ILE A 1 255 ? -11.362 -12.361 12.548 1.00 92.81 255 ILE A N 1
ATOM 2150 C CA . ILE A 1 255 ? -12.447 -11.702 11.799 1.00 92.81 255 ILE A CA 1
ATOM 2151 C C . ILE A 1 255 ? -12.650 -12.246 10.374 1.00 92.81 255 ILE A C 1
ATOM 2153 O O . ILE A 1 255 ? -13.395 -11.635 9.608 1.00 92.81 255 ILE A O 1
ATOM 2157 N N . GLY A 1 256 ? -12.057 -13.393 10.025 1.00 91.31 256 GLY A N 1
ATOM 2158 C CA . GLY A 1 256 ? -12.082 -13.982 8.676 1.00 91.31 256 GLY A CA 1
ATOM 2159 C C . GLY A 1 256 ? -13.472 -14.067 8.041 1.00 91.31 256 GLY A C 1
ATOM 2160 O O . GLY A 1 256 ? -13.696 -13.458 6.995 1.00 91.31 256 GLY A O 1
ATOM 2161 N N . ASP A 1 257 ? -14.441 -14.684 8.726 1.00 93.56 257 ASP A N 1
ATOM 2162 C CA . ASP A 1 257 ? -15.827 -14.832 8.237 1.00 93.56 257 ASP A CA 1
ATOM 2163 C C . ASP A 1 257 ? -16.518 -13.494 7.918 1.00 93.56 257 ASP A C 1
ATOM 2165 O O . ASP A 1 257 ? -17.483 -13.423 7.152 1.00 93.56 257 ASP A O 1
ATOM 2169 N N . LYS A 1 258 ? -16.074 -12.409 8.562 1.00 93.50 258 LYS A N 1
ATOM 2170 C CA . LYS A 1 258 ? -16.610 -11.061 8.345 1.00 93.50 258 LYS A CA 1
ATOM 2171 C C . LYS A 1 258 ? -15.878 -10.353 7.217 1.00 93.50 258 LYS A C 1
ATOM 2173 O O . LYS A 1 258 ? -16.531 -9.692 6.413 1.00 93.50 258 LYS A O 1
ATOM 2178 N N . ILE A 1 259 ? -14.553 -10.512 7.146 1.00 91.75 259 ILE A N 1
ATOM 2179 C CA . ILE A 1 259 ? -13.733 -9.996 6.045 1.00 91.75 259 ILE A CA 1
ATOM 2180 C C . ILE A 1 259 ? -14.265 -10.539 4.719 1.00 91.75 259 ILE A C 1
ATOM 2182 O O . ILE A 1 259 ? -14.466 -9.754 3.797 1.00 91.75 259 ILE A O 1
ATOM 2186 N N . GLU A 1 260 ? -14.569 -11.838 4.636 1.00 91.00 260 GLU A N 1
ATOM 2187 C CA . GLU A 1 260 ? -15.077 -12.474 3.412 1.00 91.00 260 GLU A CA 1
ATOM 2188 C C . GLU A 1 260 ? -16.373 -11.816 2.902 1.00 91.00 260 GLU A C 1
ATOM 2190 O O . GLU A 1 260 ? -16.545 -11.576 1.711 1.00 91.00 260 GLU A O 1
ATOM 2195 N N . LYS A 1 261 ? -17.272 -11.402 3.798 1.00 92.50 261 LYS A N 1
ATOM 2196 C CA . LYS A 1 261 ? -18.522 -10.724 3.403 1.00 92.50 261 LYS A CA 1
ATOM 2197 C C . LYS A 1 261 ? -18.306 -9.293 2.903 1.00 92.50 261 LYS A C 1
ATOM 2199 O O . LYS A 1 261 ? -19.163 -8.737 2.212 1.00 92.50 261 LYS A O 1
ATOM 2204 N N . ILE A 1 262 ? -17.188 -8.681 3.281 1.00 92.31 262 ILE A N 1
ATOM 2205 C CA . ILE A 1 262 ? -16.870 -7.285 2.978 1.00 92.31 262 ILE A CA 1
ATOM 2206 C C . ILE A 1 262 ? -15.983 -7.213 1.737 1.00 92.31 262 ILE A C 1
ATOM 2208 O O . ILE A 1 262 ? -16.365 -6.596 0.749 1.00 92.31 262 ILE A O 1
ATOM 2212 N N . ILE A 1 263 ? -14.821 -7.863 1.758 1.00 92.69 263 ILE A N 1
ATOM 2213 C CA . ILE A 1 263 ? -13.727 -7.639 0.804 1.00 92.69 263 ILE A CA 1
ATOM 2214 C C . ILE A 1 263 ? -14.054 -8.092 -0.630 1.00 92.69 263 ILE A C 1
ATOM 2216 O O . ILE A 1 263 ? -13.416 -7.647 -1.580 1.00 92.69 263 ILE A O 1
ATOM 2220 N N . PHE A 1 264 ? -15.069 -8.944 -0.805 1.00 92.50 264 PHE A N 1
ATOM 2221 C CA . PHE A 1 264 ? -15.541 -9.396 -2.117 1.00 92.50 264 PHE A CA 1
ATOM 2222 C C . PHE A 1 264 ? -16.500 -8.412 -2.806 1.00 92.50 264 PHE A C 1
ATOM 2224 O O . PHE A 1 264 ? -16.881 -8.647 -3.949 1.00 92.50 264 PHE A O 1
ATOM 2231 N N . GLN A 1 265 ? -16.880 -7.309 -2.154 1.00 91.88 265 GLN A N 1
ATOM 2232 C CA . GLN A 1 265 ? -17.636 -6.234 -2.801 1.00 91.88 265 GLN A CA 1
ATOM 2233 C C . GLN A 1 265 ? -16.735 -5.462 -3.779 1.00 91.88 265 GLN A C 1
ATOM 2235 O O . GLN A 1 265 ? -15.604 -5.119 -3.436 1.00 91.88 265 GLN A O 1
ATOM 2240 N N . ASP A 1 266 ? -17.258 -5.097 -4.955 1.00 88.44 266 ASP A N 1
ATOM 2241 C CA . ASP A 1 266 ? -16.481 -4.433 -6.020 1.00 88.44 266 ASP A CA 1
ATOM 2242 C C . ASP A 1 266 ? -15.782 -3.145 -5.562 1.00 88.44 266 ASP A C 1
ATOM 2244 O O . ASP A 1 266 ? -14.638 -2.881 -5.936 1.00 88.44 266 ASP A O 1
ATOM 2248 N N . ARG A 1 267 ? -16.427 -2.365 -4.684 1.00 91.44 267 ARG A N 1
ATOM 2249 C CA . ARG A 1 267 ? -15.848 -1.137 -4.109 1.00 91.44 267 ARG A CA 1
ATOM 2250 C C . ARG A 1 267 ? -14.578 -1.373 -3.281 1.00 91.44 267 ARG A C 1
ATOM 2252 O O . ARG A 1 267 ? -13.827 -0.434 -3.052 1.00 91.44 267 ARG A O 1
ATOM 2259 N N . PHE A 1 268 ? -14.331 -2.606 -2.835 1.00 93.38 268 PHE A N 1
ATOM 2260 C CA . PHE A 1 268 ? -13.153 -2.997 -2.057 1.00 93.38 268 PHE A CA 1
ATOM 2261 C C . PHE A 1 268 ? -12.182 -3.875 -2.852 1.00 93.38 268 PHE A C 1
ATOM 2263 O O . PHE A 1 268 ? -11.264 -4.456 -2.270 1.00 93.38 268 PHE A O 1
ATOM 2270 N N . ARG A 1 269 ? -12.324 -3.936 -4.185 1.00 91.38 269 ARG A N 1
ATOM 2271 C CA . ARG A 1 269 ? -11.445 -4.722 -5.067 1.00 91.38 269 ARG A CA 1
ATOM 2272 C C . ARG A 1 269 ? -9.956 -4.437 -4.845 1.00 91.38 269 ARG A C 1
ATOM 2274 O O . ARG A 1 269 ? -9.147 -5.353 -4.921 1.00 91.38 269 ARG A O 1
ATOM 2281 N N . ASN A 1 270 ? -9.596 -3.192 -4.524 1.00 91.75 270 ASN A N 1
ATOM 2282 C CA . ASN A 1 270 ? -8.209 -2.805 -4.286 1.00 91.75 270 ASN A CA 1
ATOM 2283 C C . ASN A 1 270 ? -7.659 -3.356 -2.973 1.00 91.75 270 ASN A C 1
ATOM 2285 O O . ASN A 1 270 ? -6.541 -3.869 -2.933 1.00 91.75 270 ASN A O 1
ATOM 2289 N N . ILE A 1 271 ? -8.474 -3.310 -1.922 1.00 95.12 271 ILE A N 1
ATOM 2290 C CA . ILE A 1 271 ? -8.149 -3.899 -0.624 1.00 95.12 271 ILE A CA 1
ATOM 2291 C C . ILE A 1 271 ? -7.983 -5.407 -0.791 1.00 95.12 271 ILE A C 1
ATOM 2293 O O . ILE A 1 271 ? -6.985 -5.957 -0.338 1.00 95.12 271 ILE A O 1
ATOM 2297 N N . ARG A 1 272 ? -8.911 -6.059 -1.509 1.00 95.25 272 ARG A N 1
ATOM 2298 C CA . ARG A 1 272 ? -8.816 -7.483 -1.851 1.00 95.25 272 ARG A CA 1
ATOM 2299 C C . ARG A 1 272 ? -7.523 -7.803 -2.579 1.00 95.25 272 ARG A C 1
ATOM 2301 O O . ARG A 1 272 ? -6.798 -8.697 -2.173 1.00 95.25 272 ARG A O 1
ATOM 2308 N N . PHE A 1 273 ? -7.211 -7.039 -3.619 1.00 93.38 273 PHE A N 1
ATOM 2309 C CA . PHE A 1 273 ? -6.020 -7.260 -4.423 1.00 93.38 273 PHE A CA 1
ATOM 2310 C C . PHE A 1 273 ? -4.726 -7.157 -3.606 1.00 93.38 273 PHE A C 1
ATOM 2312 O O . PHE A 1 273 ? -3.823 -7.978 -3.773 1.00 93.38 273 PHE A O 1
ATOM 2319 N N . MET A 1 274 ? -4.617 -6.168 -2.714 1.00 95.12 274 MET A N 1
ATOM 2320 C CA . MET A 1 274 ? -3.463 -6.059 -1.817 1.00 95.12 274 MET A CA 1
ATOM 2321 C C . MET A 1 274 ? -3.452 -7.159 -0.755 1.00 95.12 274 MET A C 1
ATOM 2323 O O . MET A 1 274 ? -2.391 -7.690 -0.442 1.00 95.12 274 MET A O 1
ATOM 2327 N N . PHE A 1 275 ? -4.615 -7.523 -0.220 1.00 96.69 275 PHE A N 1
ATOM 2328 C CA . PHE A 1 275 ? -4.753 -8.587 0.767 1.00 96.69 275 PHE A CA 1
ATOM 2329 C C . PHE A 1 275 ? -4.322 -9.945 0.198 1.00 96.69 275 PHE A C 1
ATOM 2331 O O . PHE A 1 275 ? -3.482 -10.610 0.800 1.00 96.69 275 PHE A O 1
ATOM 2338 N N . ASP A 1 276 ? -4.790 -10.297 -1.001 1.00 95.62 276 ASP A N 1
ATOM 2339 C CA . ASP A 1 276 ? -4.412 -11.526 -1.702 1.00 95.62 276 ASP A CA 1
ATOM 2340 C C . ASP A 1 276 ? -2.891 -11.575 -1.949 1.00 95.62 276 ASP A C 1
ATOM 2342 O O . ASP A 1 276 ? -2.257 -12.604 -1.724 1.00 95.62 276 ASP A O 1
ATOM 2346 N N . GLN A 1 277 ? -2.269 -10.450 -2.330 1.00 94.88 277 GLN A N 1
ATOM 2347 C CA . GLN A 1 277 ? -0.807 -10.364 -2.466 1.00 94.88 277 GLN A CA 1
ATOM 2348 C C . GLN A 1 277 ? -0.070 -10.567 -1.146 1.00 94.88 277 GLN A C 1
ATOM 2350 O O . GLN A 1 277 ? 0.954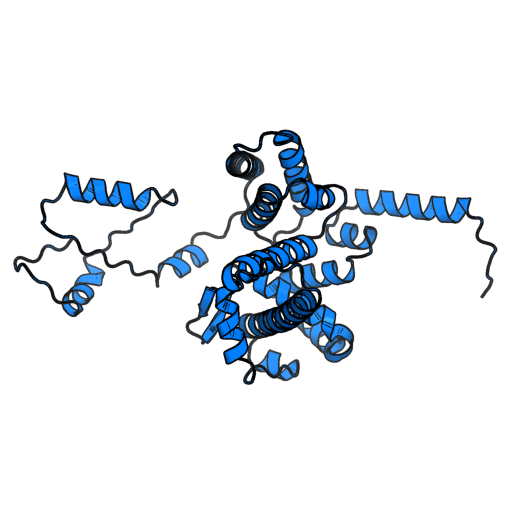 -11.241 -1.120 1.00 94.88 277 GLN A O 1
ATOM 2355 N N . LEU A 1 278 ? -0.568 -9.971 -0.060 1.00 96.31 278 LEU A N 1
ATOM 2356 C CA . LEU A 1 278 ? 0.034 -10.112 1.263 1.00 96.31 278 LEU A CA 1
ATOM 2357 C C . LEU A 1 278 ? -0.063 -11.557 1.778 1.00 96.31 278 LEU A C 1
ATOM 2359 O O . LEU A 1 278 ? 0.825 -11.990 2.511 1.00 96.31 278 LEU A O 1
ATOM 2363 N N . LEU A 1 279 ? -1.118 -12.293 1.415 1.00 96.38 279 LEU A N 1
ATOM 2364 C CA . LEU A 1 279 ? -1.258 -13.721 1.719 1.00 96.38 279 LEU A CA 1
ATOM 2365 C C . LEU A 1 279 ? -0.387 -14.612 0.826 1.00 96.38 279 LEU A C 1
ATOM 2367 O O . LEU A 1 279 ? 0.038 -15.672 1.264 1.00 96.38 279 LEU A O 1
ATOM 2371 N N . ALA A 1 280 ? -0.125 -14.188 -0.409 1.00 95.81 280 ALA A N 1
ATOM 2372 C CA . ALA A 1 280 ? 0.685 -14.911 -1.387 1.00 95.81 280 ALA A CA 1
ATOM 2373 C C . ALA A 1 280 ? 2.179 -14.541 -1.352 1.00 95.81 280 ALA A C 1
ATOM 2375 O O . ALA A 1 280 ? 2.923 -14.928 -2.251 1.00 95.81 280 ALA A O 1
ATOM 2376 N N . ASP A 1 281 ? 2.624 -13.757 -0.370 1.00 91.75 281 ASP A N 1
ATOM 2377 C CA . ASP A 1 281 ? 3.912 -13.060 -0.422 1.00 91.75 281 ASP A CA 1
ATOM 2378 C C . ASP A 1 281 ? 5.151 -13.979 -0.447 1.00 91.75 281 ASP A C 1
ATOM 2380 O O . ASP A 1 281 ? 6.232 -13.582 -0.897 1.00 91.75 281 ASP A O 1
ATOM 2384 N N . ASP A 1 282 ? 4.979 -15.216 0.010 1.00 91.69 282 ASP A N 1
ATOM 2385 C CA . ASP A 1 282 ? 5.957 -16.303 0.023 1.00 91.69 282 ASP A CA 1
ATOM 2386 C C . ASP A 1 282 ? 5.783 -17.303 -1.140 1.00 91.69 282 ASP A C 1
ATOM 2388 O O . ASP A 1 282 ? 6.567 -18.243 -1.273 1.00 91.69 282 ASP A O 1
ATOM 2392 N N . SER A 1 283 ? 4.801 -17.090 -2.022 1.00 92.19 283 SER A N 1
ATOM 2393 C CA . SER A 1 283 ? 4.469 -17.982 -3.133 1.00 92.19 283 SER A CA 1
ATOM 2394 C C . SER A 1 283 ? 4.470 -17.246 -4.473 1.00 92.19 283 SER A C 1
ATOM 2396 O O . SER A 1 283 ? 3.474 -16.665 -4.912 1.00 92.19 283 SER A O 1
ATOM 2398 N N . LEU A 1 284 ? 5.598 -17.337 -5.186 1.00 89.81 284 LEU A N 1
ATOM 2399 C CA . LEU A 1 284 ? 5.740 -16.781 -6.535 1.00 89.81 284 LEU A CA 1
ATOM 2400 C C . LEU A 1 284 ? 4.657 -17.281 -7.519 1.00 89.81 284 LEU A C 1
ATOM 2402 O O . LEU A 1 284 ? 4.144 -16.457 -8.277 1.00 89.81 284 LEU A O 1
ATOM 2406 N N . PRO A 1 285 ? 4.256 -18.574 -7.521 1.00 90.69 285 PRO A N 1
ATOM 2407 C CA . PRO A 1 285 ? 3.156 -19.039 -8.366 1.00 90.69 285 PRO A CA 1
ATOM 2408 C C . PRO A 1 285 ? 1.822 -18.359 -8.040 1.00 90.69 285 PRO A C 1
ATOM 2410 O O . PRO A 1 285 ? 1.102 -17.968 -8.957 1.00 90.69 285 PRO A O 1
ATOM 2413 N N . HIS A 1 286 ? 1.497 -18.167 -6.756 1.00 92.25 286 HIS A N 1
ATOM 2414 C CA . HIS A 1 286 ? 0.267 -17.472 -6.363 1.00 92.25 286 HIS A CA 1
ATOM 2415 C C . HIS A 1 286 ? 0.299 -16.002 -6.784 1.00 92.25 286 HIS A C 1
ATOM 2417 O O . HIS A 1 286 ? -0.676 -15.513 -7.353 1.00 92.25 286 HIS A O 1
ATOM 2423 N N . LEU A 1 287 ? 1.432 -15.315 -6.597 1.00 91.00 287 LEU A N 1
ATOM 2424 C CA . LEU A 1 287 ? 1.607 -13.949 -7.097 1.00 91.00 287 LEU A CA 1
ATOM 2425 C C . LEU A 1 287 ? 1.450 -13.881 -8.621 1.00 91.00 287 LEU A C 1
ATOM 2427 O O . LEU A 1 287 ? 0.782 -12.980 -9.126 1.00 91.00 287 LEU A O 1
ATOM 2431 N N . ALA A 1 288 ? 1.999 -14.846 -9.363 1.00 89.56 288 ALA A N 1
ATOM 2432 C CA . ALA A 1 288 ? 1.854 -14.907 -10.815 1.00 89.56 288 ALA A CA 1
ATOM 2433 C C . ALA A 1 288 ? 0.384 -15.060 -11.237 1.00 89.56 288 ALA A C 1
ATOM 2435 O O . ALA A 1 288 ? -0.068 -14.361 -12.145 1.00 89.56 288 ALA A O 1
ATOM 2436 N N . VAL A 1 289 ? -0.387 -15.902 -10.538 1.00 90.19 289 VAL A N 1
ATOM 2437 C CA . VAL A 1 289 ? -1.837 -16.044 -10.755 1.00 90.19 289 VAL A CA 1
ATOM 2438 C C . VAL A 1 289 ? -2.577 -14.741 -10.446 1.00 90.19 289 VAL A C 1
ATOM 2440 O O . VAL A 1 289 ? -3.394 -14.304 -11.257 1.00 90.19 289 VAL A O 1
ATOM 2443 N N . ILE A 1 290 ? -2.259 -14.084 -9.327 1.00 90.25 290 ILE A N 1
ATOM 2444 C CA . ILE A 1 290 ? -2.855 -12.801 -8.922 1.00 90.25 290 ILE A CA 1
ATOM 2445 C C . ILE A 1 290 ? -2.620 -11.715 -9.985 1.00 90.25 290 ILE A C 1
ATOM 2447 O O . ILE A 1 290 ? -3.533 -10.955 -10.310 1.00 90.25 290 ILE A O 1
ATOM 2451 N N . TYR A 1 291 ? -1.429 -11.677 -10.586 1.00 87.31 291 TYR A N 1
ATOM 2452 C CA . TYR A 1 291 ? -1.104 -10.766 -11.688 1.00 87.31 291 TYR A CA 1
ATOM 2453 C C . TYR A 1 291 ? -1.593 -11.221 -13.063 1.00 87.31 291 TYR A C 1
ATOM 2455 O O . TYR A 1 291 ? -1.404 -10.501 -14.042 1.00 87.31 291 TYR A O 1
ATOM 2463 N N . LYS A 1 292 ? -2.219 -12.400 -13.159 1.00 88.38 292 LYS A N 1
ATOM 2464 C CA . LYS A 1 292 ? -2.598 -13.038 -14.429 1.00 88.38 292 LYS A CA 1
ATOM 2465 C C . LYS A 1 292 ? -1.397 -13.248 -15.367 1.00 88.38 292 LYS A C 1
ATOM 2467 O O . LYS A 1 292 ? -1.549 -13.274 -16.586 1.00 88.38 292 LYS A O 1
ATOM 2472 N N . ASN A 1 293 ? -0.202 -13.438 -14.805 1.00 85.00 293 ASN A N 1
ATOM 2473 C CA . ASN A 1 293 ? 1.025 -13.724 -15.540 1.00 85.00 293 ASN A CA 1
ATOM 2474 C C . ASN A 1 293 ? 1.209 -15.244 -15.694 1.00 85.00 293 ASN A C 1
ATOM 2476 O O . ASN A 1 293 ? 1.898 -15.905 -14.912 1.00 85.00 293 ASN A O 1
ATOM 2480 N N . LEU A 1 294 ? 0.539 -15.805 -16.705 1.00 84.44 294 LEU A N 1
ATOM 2481 C CA . LEU A 1 294 ? 0.519 -17.250 -16.953 1.00 84.44 294 LEU A CA 1
ATOM 2482 C C . LEU A 1 294 ? 1.895 -17.820 -17.320 1.00 84.44 294 LEU A C 1
ATOM 2484 O O . LEU A 1 294 ? 2.146 -18.993 -17.051 1.00 84.44 294 LEU A O 1
ATOM 2488 N N . ASP A 1 295 ? 2.784 -17.017 -17.901 1.00 85.38 295 ASP A N 1
ATOM 2489 C CA . ASP A 1 295 ? 4.112 -17.473 -18.321 1.00 85.38 295 ASP A CA 1
ATOM 2490 C C . ASP A 1 295 ? 5.006 -17.769 -17.109 1.00 85.38 295 ASP A C 1
ATOM 2492 O O . ASP A 1 295 ? 5.629 -18.834 -17.027 1.00 85.38 295 ASP A O 1
ATOM 2496 N N . ILE A 1 296 ? 4.995 -16.880 -16.107 1.00 84.00 296 ILE A N 1
ATOM 2497 C CA . ILE A 1 296 ? 5.701 -17.108 -14.836 1.00 84.00 296 ILE A CA 1
ATOM 2498 C C . ILE A 1 296 ? 5.089 -18.302 -14.091 1.00 84.00 296 ILE A C 1
ATOM 2500 O O . ILE A 1 296 ? 5.824 -19.142 -13.567 1.00 84.00 296 ILE A O 1
ATOM 2504 N N . ALA A 1 297 ? 3.755 -18.411 -14.077 1.00 83.81 297 ALA A N 1
ATOM 2505 C CA . ALA A 1 297 ? 3.066 -19.515 -13.410 1.00 83.81 297 ALA A CA 1
ATOM 2506 C C . ALA A 1 297 ? 3.457 -20.885 -13.999 1.00 83.81 297 ALA A C 1
ATOM 2508 O O . ALA A 1 297 ? 3.768 -21.808 -13.246 1.00 83.81 297 ALA A O 1
ATOM 2509 N N . LYS A 1 298 ? 3.513 -21.003 -15.335 1.00 87.25 298 LYS A N 1
ATOM 2510 C CA . LYS A 1 298 ? 3.925 -22.234 -16.034 1.00 87.25 298 LYS A CA 1
ATOM 2511 C C . LYS A 1 298 ? 5.381 -22.598 -15.760 1.00 87.25 298 LYS A C 1
ATOM 2513 O O . LYS A 1 298 ? 5.661 -23.732 -15.386 1.00 87.25 298 LYS A O 1
ATOM 2518 N N . THR A 1 299 ? 6.287 -21.624 -15.867 1.00 87.81 299 THR A N 1
ATOM 2519 C CA . THR A 1 299 ? 7.727 -21.840 -15.638 1.00 87.81 299 THR A CA 1
ATOM 2520 C C . THR A 1 299 ? 7.980 -22.435 -14.248 1.00 87.81 299 THR A C 1
ATOM 2522 O O . THR A 1 299 ? 8.719 -23.404 -14.093 1.00 87.81 299 THR A O 1
ATOM 2525 N N . LYS A 1 300 ? 7.302 -21.910 -13.218 1.00 84.00 300 LYS A N 1
ATOM 2526 C CA . LYS A 1 300 ? 7.455 -22.400 -11.839 1.00 84.00 300 LYS A CA 1
ATOM 2527 C C . LYS A 1 300 ? 6.794 -23.754 -11.597 1.00 84.00 300 LYS A C 1
ATOM 2529 O O . LYS A 1 300 ? 7.297 -24.547 -10.797 1.00 84.00 300 LYS A O 1
ATOM 2534 N N . GLN A 1 301 ? 5.693 -24.037 -12.288 1.00 83.12 301 GLN A N 1
ATOM 2535 C CA . GLN A 1 301 ? 5.067 -25.354 -12.252 1.00 83.12 301 GLN A CA 1
ATOM 2536 C C . GLN A 1 301 ? 6.038 -26.424 -12.777 1.00 83.12 301 GLN A C 1
ATOM 2538 O O . GLN A 1 301 ? 6.243 -27.439 -12.113 1.00 83.12 301 GLN A O 1
ATOM 2543 N N . GLU A 1 302 ? 6.692 -26.165 -13.910 1.00 85.50 302 GLU A N 1
ATOM 2544 C CA . GLU A 1 302 ? 7.683 -27.069 -14.505 1.00 85.50 302 GLU A CA 1
ATOM 2545 C C . GLU A 1 302 ? 8.887 -27.298 -13.576 1.00 85.50 302 GLU A C 1
ATOM 2547 O O . GLU A 1 302 ? 9.246 -28.448 -13.321 1.00 85.50 302 GLU A O 1
ATOM 2552 N N . GLU A 1 303 ? 9.457 -26.244 -12.979 1.00 85.56 303 GLU A N 1
ATOM 2553 C CA . GLU A 1 303 ? 10.559 -26.362 -12.002 1.00 85.56 303 GLU A CA 1
ATOM 2554 C C . GLU A 1 303 ? 10.203 -27.262 -10.798 1.00 85.56 303 GL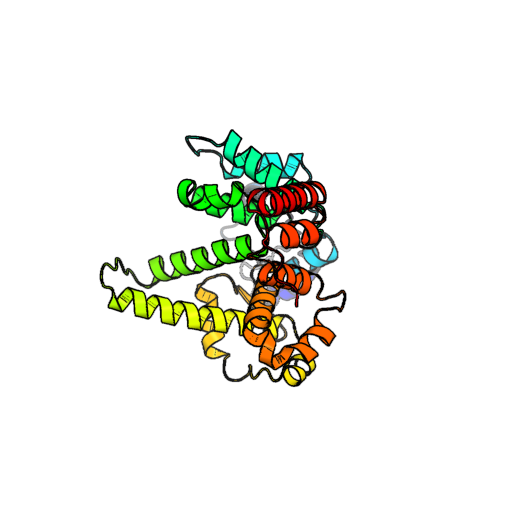U A C 1
ATOM 2556 O O . GLU A 1 303 ? 11.028 -28.059 -10.334 1.00 85.56 303 GLU A O 1
ATOM 2561 N N . THR A 1 304 ? 8.959 -27.170 -10.313 1.00 81.25 304 THR A N 1
ATOM 2562 C CA . THR A 1 304 ? 8.450 -27.978 -9.189 1.00 81.25 304 THR A CA 1
ATOM 2563 C C . THR A 1 304 ? 8.270 -29.451 -9.588 1.00 81.25 304 THR A C 1
ATOM 2565 O O . THR A 1 304 ? 8.578 -30.368 -8.818 1.00 81.25 304 THR A O 1
ATOM 2568 N N . PHE A 1 305 ? 7.827 -29.709 -10.824 1.00 76.00 305 PHE A N 1
ATOM 2569 C CA . PHE A 1 305 ? 7.760 -31.067 -11.371 1.00 76.00 305 PHE A CA 1
ATOM 2570 C C . PHE A 1 305 ? 9.153 -31.693 -11.535 1.00 76.00 305 PHE A C 1
ATOM 2572 O O . PHE A 1 305 ? 9.339 -32.856 -11.181 1.00 76.00 305 PHE A O 1
ATOM 2579 N N . TYR A 1 306 ? 10.156 -30.943 -11.998 1.00 75.25 306 TYR A N 1
ATOM 2580 C CA . TYR A 1 306 ? 11.518 -31.475 -12.145 1.00 75.25 306 TYR A CA 1
ATOM 2581 C C . TYR A 1 306 ? 12.181 -31.795 -10.799 1.00 75.25 306 TYR A C 1
ATOM 2583 O O . TYR A 1 306 ? 12.775 -32.861 -10.646 1.00 75.25 306 TYR A O 1
ATOM 2591 N N . THR A 1 307 ? 12.050 -30.921 -9.799 1.00 75.31 307 THR A N 1
ATOM 2592 C CA . THR A 1 307 ? 12.636 -31.151 -8.463 1.00 75.31 307 THR A CA 1
ATOM 2593 C C . THR A 1 307 ? 12.019 -32.352 -7.742 1.00 75.31 307 THR A C 1
ATOM 2595 O O . THR A 1 307 ? 12.747 -33.120 -7.113 1.00 75.31 307 THR A O 1
ATOM 2598 N N . SER A 1 308 ? 10.711 -32.581 -7.894 1.00 73.88 308 SER A N 1
ATOM 2599 C CA . SER A 1 308 ? 10.037 -33.768 -7.340 1.00 73.88 308 SER A CA 1
ATOM 2600 C C . SER A 1 308 ? 10.441 -35.081 -8.027 1.00 73.88 308 SER A C 1
ATOM 2602 O O . SER A 1 308 ? 10.522 -36.112 -7.361 1.00 73.88 308 SER A O 1
ATOM 2604 N N . HIS A 1 309 ? 10.776 -35.057 -9.323 1.00 71.75 309 HIS A N 1
ATOM 2605 C CA . HIS A 1 309 ? 11.255 -36.245 -10.045 1.00 71.75 309 HIS A CA 1
ATOM 2606 C C . HIS A 1 309 ? 12.736 -36.557 -9.782 1.00 71.75 309 HIS A C 1
ATOM 2608 O O . HIS A 1 309 ? 13.111 -37.724 -9.695 1.00 71.75 309 HIS A O 1
ATOM 2614 N N . VAL A 1 310 ? 13.586 -35.536 -9.622 1.00 73.69 310 VAL A N 1
ATOM 2615 C CA . VAL A 1 310 ? 15.032 -35.718 -9.385 1.00 73.69 310 VAL A CA 1
ATOM 2616 C C . VAL A 1 310 ? 15.329 -36.177 -7.954 1.00 73.69 310 VAL A C 1
ATOM 2618 O O . VAL A 1 310 ? 16.295 -36.906 -7.734 1.00 73.69 310 VAL A O 1
ATOM 2621 N N . HIS A 1 311 ? 14.488 -35.818 -6.982 1.00 65.50 311 HIS A N 1
ATOM 2622 C CA . HIS A 1 311 ? 14.664 -36.234 -5.589 1.00 65.50 311 HIS A CA 1
ATOM 2623 C C . HIS A 1 311 ? 13.966 -37.537 -5.202 1.00 65.50 311 HIS A C 1
ATOM 2625 O O . HIS A 1 311 ? 13.956 -37.855 -4.018 1.00 65.50 311 HIS A O 1
ATOM 2631 N N . GLY A 1 312 ? 13.461 -38.312 -6.173 1.00 51.78 312 GLY A N 1
ATOM 2632 C CA . GLY A 1 312 ? 13.002 -39.684 -5.952 1.00 51.78 312 GLY A CA 1
ATOM 2633 C C . GLY A 1 312 ? 12.092 -39.795 -4.736 1.00 51.78 312 GLY A C 1
ATOM 2634 O O . GLY A 1 312 ? 12.507 -40.330 -3.710 1.00 51.78 312 GLY A O 1
ATOM 2635 N N . VAL A 1 313 ? 10.871 -39.263 -4.845 1.00 48.66 313 VAL A N 1
ATOM 2636 C CA . VAL A 1 313 ? 9.823 -39.478 -3.844 1.00 48.66 313 VAL A CA 1
ATOM 2637 C C . VAL A 1 313 ? 9.708 -40.986 -3.605 1.00 48.66 313 VAL A C 1
ATOM 2639 O O . VAL A 1 313 ? 9.177 -41.724 -4.433 1.00 48.66 313 VAL A O 1
ATOM 2642 N N . GLN A 1 314 ? 10.261 -41.453 -2.483 1.00 49.59 314 GLN A N 1
ATOM 2643 C CA . GLN A 1 314 ? 9.866 -42.718 -1.890 1.00 49.59 314 GLN A CA 1
ATOM 2644 C C . GLN A 1 314 ? 8.389 -42.561 -1.551 1.00 49.59 314 GLN A C 1
ATOM 2646 O O . GLN A 1 314 ? 8.035 -41.702 -0.745 1.00 49.59 314 GLN A O 1
ATOM 2651 N N . ASP A 1 315 ? 7.550 -43.351 -2.216 1.00 43.62 315 ASP A N 1
ATOM 2652 C CA . ASP A 1 315 ? 6.117 -43.469 -1.965 1.00 43.62 315 ASP A CA 1
ATOM 2653 C C . ASP A 1 315 ? 5.835 -43.564 -0.457 1.00 43.62 315 ASP A C 1
ATOM 2655 O O . ASP A 1 315 ? 5.912 -44.639 0.144 1.00 43.62 315 ASP A O 1
ATOM 2659 N N . ILE A 1 316 ? 5.459 -42.447 0.166 1.00 48.38 316 ILE A N 1
ATOM 2660 C CA . ILE A 1 316 ? 4.740 -42.476 1.436 1.00 48.38 316 ILE A CA 1
ATOM 2661 C C . ILE A 1 316 ? 3.292 -42.771 1.058 1.00 48.38 316 ILE A C 1
ATOM 2663 O O . ILE A 1 316 ? 2.521 -41.880 0.705 1.00 48.38 316 ILE A O 1
ATOM 2667 N N . ARG A 1 317 ? 2.949 -44.061 1.066 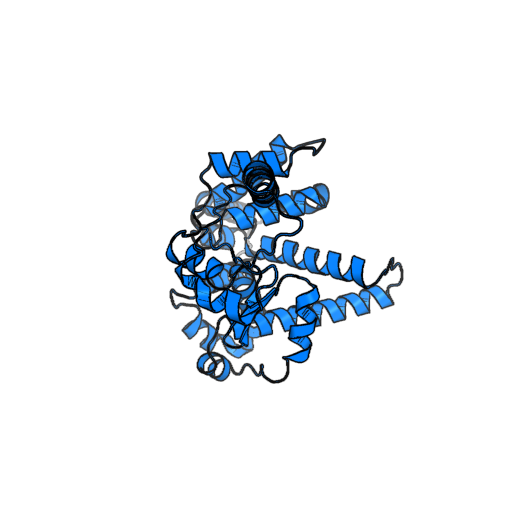1.00 41.22 317 ARG A N 1
ATOM 2668 C CA . ARG A 1 317 ? 1.556 -44.509 1.020 1.00 41.22 317 ARG A CA 1
ATOM 2669 C C . ARG A 1 317 ? 0.880 -44.053 2.315 1.00 41.22 317 ARG A C 1
ATOM 2671 O O . ARG A 1 317 ? 1.315 -44.467 3.390 1.00 41.22 317 ARG A O 1
ATOM 2678 N N . PHE A 1 318 ? -0.128 -43.192 2.191 1.00 52.62 318 PHE A N 1
ATOM 2679 C CA . PHE A 1 318 ? -1.103 -42.934 3.253 1.00 52.62 318 PHE A CA 1
ATOM 2680 C C . PHE A 1 318 ? -2.000 -44.151 3.470 1.00 52.62 318 PHE A C 1
ATOM 2682 O O . PHE A 1 318 ? -2.327 -44.824 2.462 1.00 52.62 318 PHE A O 1
#

Organism: Asbolus verrucosus (NCBI:txid1661398)

Radius of gyration: 25.06 Å; chains: 1; bounding box: 48×98×47 Å

InterPro domains:
  IPR027417 P-loop containing nucleoside triphosphate hydrolase [SSF52540] (20-85)

=== Feature glossary ===
Annotated list of the representations used here:

Nearest PDB structures. The Foldseek neighbor list gives the closest experimentally determined structures in the PDB, ranked by structural alignment. TM-score near 1 means near-identical fold; near 0.3 means only rough topology match. This is how one finds what a novel AlphaFold prediction most resembles in the solved-structure universe.

Foldseek 3Di. Foldseek's 3Di representation compresses backbone geometry into a per-residue letter drawn from a learned twenty-state alphabet. It captures the tertiary interaction pattern around each residue — which residues are packed against it in space, regardless of where they are in sequence.

Radius of gyration, Cα contacts, bounding box. Radius of gyration (Rg) is the root-mean-square distance of Cα atoms from their centroid — a single number for overall size and compactness. A globular domain of N residues has Rg ≈ 2.2·N^0.38 Å; an extended or disordered chain has a much larger Rg. The Cα contact count is the number of residue pairs whose Cα atoms are within 8 Å and are more than four positions apart in sequence — a standard proxy for tertiary packing density. The bounding box is the smallest axis-aligned box enclosing all Cα atoms.

InterPro / GO / CATH / organism. The annotation block draws on four external resources. InterPro: which protein families and domains the sequence belongs to. GO: standardized terms for what the protein does, what process it participates in, and where in the cell it acts. CATH: which structural fold it has in the CATH hierarchy. Organism: the species of origin.

mmCIF coordinates. The mmCIF block holds the 3D Cartesian coordinates of each backbone atom (N, Cα, C, O) in ångströms. mmCIF is the PDB's canonical archive format — a tagged-loop text representation of the atomic model.

pLDDT. pLDDT is the predicted lDDT-Cα score: AlphaFold's confidence that the local environment of each residue (all inter-atomic distances within 15 Å) is correctly placed. It is a per-residue number between 0 and 100, with higher meaning more reliable.

Backbone torsions (φ/ψ). φ (phi) and ψ (psi) are the two rotatable backbone dihedrals per residue: φ is the C(i-1)–N–Cα–C torsion, ψ is the N–Cα–C–N(i+1) torsion, both in degrees on (−180°, 180°]. α-helical residues cluster near (−60°, −45°); β-strand residues near (−120°, +130°). A Ramachandran plot is simply a scatter of (φ, ψ) for every residue.

B-factor. For experimental (PDB) structures, the B-factor (temperature factor) quantifies the positional spread of each atom in the crystal — a combination of thermal vibration and static disorder — in units of Å². High B-factors mark flexible loops or poorly resolved regions; low B-factors mark the rigid, well-ordered core.

Secondary structure (3-state, P-SEA). SS3 is a coarse helix/strand/coil call (letters a/b/c) made by the P-SEA algorithm from inter-Cα distances and dihedrals. It is less detailed than DSSP but needs only Cα positions.

Predicted aligned error. Predicted aligned error is AlphaFold's pairwise confidence. Unlike pLDDT (per-residue), PAE is per-residue-pair and captures whether two parts of the structure are correctly placed relative to each other. Units are ångströms of expected positional error.

Solvent-accessible surface area. Solvent-accessible surface area (SASA) is the area in Å² traced out by the centre of a 1.4 Å probe sphere (a water molecule) rolled over the protein's van der Waals surface (Shrake–Rupley / Lee–Richards construction). Buried residues have near-zero SASA; fully exposed residues can exceed 200 Å². The total SASA scales roughly with the number of surface residues.

Secondary structure (8-state, DSSP). The SS8 string is DSSP's per-residue secondary-structure call. α-helix (H) means an i→i+4 H-bond ladder; β-strand (E) means the residue participates in a β-sheet; 3₁₀ (G) and π (I) are tighter and wider helices; T/S are turns/bends; '-' is loop.

Rendered structure images. Structure images are PyMOL renders from six orthogonal camera directions. Cartoon representation draws helices as coils and strands as arrows; sticks shows the backbone as bonds; surface shows the solvent-excluded envelope. Rainbow coloring maps sequence position to hue (blue→red, N→C); chain coloring assigns a distinct color per polypeptide.

Sequence. The amino-acid sequence is the protein's primary structure: the linear order of residues from the N-terminus to the C-terminus, written in one-letter code. Everything else here — the 3D coordinates, the secondary structure, the domain annotations — is ultimately a consequence of this string.

Contact-map, Ramachandran, and PAE plots. Three diagnostic plots accompany the record. The Cα contact map visualizes the tertiary structure as a 2D adjacency matrix (8 Å cutoff, sequence-local contacts suppressed). The Ramachandran plot shows the distribution of backbone (φ, ψ) torsions, with points in the α and β basins reflecting secondary structure content. The PAE plot shows AlphaFold's inter-residue confidence as a color matrix.